Protein AF-A0A1X2GR86-F1 (afdb_monomer)

Radius of gyration: 18.44 Å; Cα contacts (8 Å, |Δi|>4): 494; chains: 1; bounding box: 47×44×54 Å

Sequence (234 aa):
MIQIFDYVAASWIAPPANSNGLNGYSRYSHTSTLTQDGSAVYLLGGWLLNLYNASDAHWLMNANEIWAYDMKSYQWKNITATSTSNVEARWHHTAIAVPNTTWIILYGGYSMVGWSVIPLQSKNQTQTLMIYDWSDNSYKFPNLTNLYYGPPDSQENSGFLYTDPSTKKNYAVYFLGSRNPAVGNPLTSILDISIPTQMTWILNGTSSSSSSSLSGGAIAGIAVGSIAGGVSDS

Organism: NCBI:txid101127

Solvent-accessible surface area (backbone atoms only — not comparable to full-atom values): 13854 Å² total; per-residue (Å²): 130,78,81,47,71,41,78,88,77,70,41,77,49,81,65,61,98,78,46,77,40,72,90,73,42,47,74,48,51,44,32,65,38,58,40,83,86,62,54,29,39,38,40,42,45,7,34,35,40,52,79,89,52,90,79,81,63,72,41,73,31,54,46,41,50,34,37,36,35,33,67,83,80,59,41,70,42,84,42,77,42,45,59,95,58,95,68,76,33,32,27,36,29,30,48,41,56,40,87,97,54,57,35,30,39,38,40,39,9,37,27,70,58,90,92,43,82,36,54,29,63,81,76,37,62,69,64,20,44,33,29,41,31,69,83,79,36,29,50,47,69,70,46,56,78,47,98,60,82,64,69,84,56,41,22,60,30,44,58,47,78,45,67,42,87,87,80,67,40,32,30,46,38,36,36,51,43,59,49,70,85,90,72,67,69,55,56,42,36,34,33,38,44,64,46,69,78,56,23,34,67,76,46,72,43,70,91,69,98,67,94,73,84,83,72,96,67,89,78,86,73,86,78,86,79,82,79,89,74,84,81,79,88,130

Nearest PDB structures (foldseek):
  7kek-assembly1_C  TM=6.871E-01  e=3.341E-07  Tetrahymena thermophila
  7moq-assembly1_A  TM=6.351E-01  e=4.856E-07  Tetrahymena thermophila CU428
  6zyw-assembly1_A  TM=6.398E-01  e=5.700E-07  Tetrahymena thermophila SB210
  1s1d-assembly2_B  TM=4.409E-01  e=3.437E-02  Homo sapiens
  8cdd-assembly1_B  TM=2.714E-01  e=1.251E-03  Plasmodium falciparum 3D7

Mean predicted aligned error: 9.8 Å

Foldseek 3Di:
DDWDADPVVRDIDDQPPPQCPDVVWDFAQWDWDAAPVNQKIKIAWTWTDRPPDPPDDIDTDQRQWIWIQGPPVRYIDTGGAAEPDHAFGFGQWEWEHAPPFQKIKTAWGWGDDPHDIDTLVVPDLQNGIWIQRPVRRYIDGADEPDPDSKDPALGNWYWYWDQDPPPRWIKIKIADGDDPPVPDDQGIWIWGCSPVNYIYTDDRDDDDDDDDDDDDDDDPPPDDHDDPDDDDDD

Secondary structure (DSSP, 8-state):
---EEETTTTEEEPPPTT---GGG-EEES-EEEE-TTSSEEEEE--EEE-SS--SS-EEEPPTTEEEEEETTT--EEEEE-EESS-----BS-EEEEPTTSSEEEEE--EEEETTEEEEGGGT-HHHHEEEEETTTTEEE---BSSS--S-S--BS-EEEEEE-TTT--EEEEEE--B--TTS----EEEEE-SSGGGBEEEEE-----------S------------------

InterPro domains:
  IPR011043 Galactose oxidase/kelch, beta-propeller [SSF50965] (2-140)
  IPR015915 Kelch-type beta-propeller [G3DSA:2.120.10.80] (4-234)

pLDDT: mean 78.27, std 19.36, range [29.34, 96.94]

Structure (mmCIF, N/CA/C/O backbone):
data_AF-A0A1X2GR86-F1
#
_entry.id   AF-A0A1X2GR86-F1
#
loop_
_atom_site.group_PDB
_atom_site.id
_atom_site.type_symbol
_atom_site.label_atom_id
_atom_site.label_alt_id
_atom_site.label_comp_id
_atom_site.label_asym_id
_atom_site.label_entity_id
_atom_site.label_seq_id
_atom_site.pdbx_PDB_ins_code
_atom_site.Cartn_x
_atom_site.Cartn_y
_atom_site.Cartn_z
_atom_site.occupancy
_atom_site.B_iso_or_equiv
_atom_site.auth_seq_id
_atom_site.auth_comp_id
_atom_site.auth_asym_id
_atom_site.auth_atom_id
_atom_site.pdbx_PDB_model_num
ATOM 1 N N . MET A 1 1 ? 9.251 -5.804 -13.723 1.00 71.25 1 MET A N 1
ATOM 2 C CA . MET A 1 1 ? 8.389 -6.845 -14.329 1.00 71.25 1 MET A CA 1
ATOM 3 C C . MET A 1 1 ? 7.420 -7.332 -13.263 1.00 71.25 1 MET A C 1
ATOM 5 O O . MET A 1 1 ? 7.857 -7.474 -12.129 1.00 71.25 1 MET A O 1
ATOM 9 N N . ILE A 1 2 ? 6.143 -7.543 -13.596 1.00 80.81 2 ILE A N 1
ATOM 10 C CA . ILE A 1 2 ? 5.206 -8.268 -12.723 1.00 80.81 2 ILE A CA 1
ATOM 11 C C . ILE A 1 2 ? 5.173 -9.729 -13.168 1.00 80.81 2 ILE A C 1
ATOM 13 O O . ILE A 1 2 ? 5.198 -10.003 -14.367 1.00 80.81 2 ILE A O 1
ATOM 17 N N . GLN A 1 3 ? 5.156 -10.647 -12.210 1.00 84.25 3 GLN A N 1
ATOM 18 C CA . GLN A 1 3 ? 4.971 -12.071 -12.459 1.00 84.25 3 GLN A CA 1
ATOM 19 C C . GLN A 1 3 ? 3.637 -12.485 -11.848 1.00 84.25 3 GLN A C 1
ATOM 21 O O . GLN A 1 3 ? 3.316 -12.075 -10.733 1.00 84.25 3 GLN A O 1
ATOM 26 N N . ILE A 1 4 ? 2.857 -13.270 -12.586 1.00 85.62 4 ILE A N 1
ATOM 27 C CA . ILE A 1 4 ? 1.542 -13.738 -12.150 1.00 85.62 4 ILE A CA 1
ATOM 28 C C . ILE A 1 4 ? 1.617 -15.255 -12.034 1.00 85.62 4 ILE A C 1
ATOM 30 O O . ILE A 1 4 ? 1.959 -15.935 -13.000 1.00 85.62 4 ILE A O 1
ATOM 34 N N . PHE A 1 5 ? 1.308 -15.774 -10.851 1.00 89.56 5 PHE A N 1
ATOM 35 C CA . PHE A 1 5 ? 1.204 -17.206 -10.608 1.00 89.56 5 PHE A CA 1
ATOM 36 C C . PHE A 1 5 ? -0.271 -17.600 -10.540 1.00 89.56 5 PHE A C 1
ATOM 38 O O . PHE A 1 5 ? -1.010 -17.103 -9.689 1.00 89.56 5 PHE A O 1
ATOM 45 N N . ASP A 1 6 ? -0.696 -18.488 -11.431 1.00 89.50 6 ASP A N 1
ATOM 46 C CA . ASP A 1 6 ? -1.994 -19.143 -11.341 1.00 89.50 6 ASP A CA 1
ATOM 47 C C . ASP A 1 6 ? -1.889 -20.292 -10.338 1.00 89.50 6 ASP A C 1
ATOM 49 O O . ASP A 1 6 ? -1.246 -21.311 -10.599 1.00 89.50 6 ASP A O 1
ATOM 53 N N . TYR A 1 7 ? -2.521 -20.121 -9.178 1.00 91.62 7 TYR A N 1
ATOM 54 C CA . TYR A 1 7 ? -2.489 -21.117 -8.112 1.00 91.62 7 TYR A CA 1
ATOM 55 C C . TYR A 1 7 ? -3.355 -22.349 -8.404 1.00 91.62 7 TYR A C 1
ATOM 57 O O . TYR A 1 7 ? -3.093 -23.406 -7.836 1.00 91.62 7 TYR A O 1
ATOM 65 N N . VAL A 1 8 ? -4.370 -22.235 -9.270 1.00 93.56 8 VAL A N 1
ATOM 66 C CA . VAL A 1 8 ? -5.232 -23.361 -9.662 1.00 93.56 8 VAL A CA 1
ATOM 67 C C . VAL A 1 8 ? -4.495 -24.233 -10.670 1.00 93.56 8 VAL A C 1
ATOM 69 O O . VAL A 1 8 ? -4.472 -25.453 -10.534 1.00 93.56 8 VAL A O 1
ATOM 72 N N . ALA A 1 9 ? -3.850 -23.604 -11.654 1.00 95.69 9 ALA A N 1
ATOM 73 C CA . ALA A 1 9 ? -3.032 -24.297 -12.645 1.00 95.69 9 ALA A CA 1
ATOM 74 C C . ALA A 1 9 ? -1.620 -24.649 -12.140 1.00 95.69 9 ALA A C 1
ATOM 76 O O . ALA A 1 9 ? -0.890 -25.362 -12.826 1.00 95.69 9 ALA A O 1
ATOM 77 N N . ALA A 1 10 ? -1.223 -24.133 -10.971 1.00 95.75 10 ALA A N 1
ATOM 78 C CA . ALA A 1 10 ? 0.124 -24.231 -10.410 1.00 95.75 10 ALA A CA 1
ATOM 79 C C . ALA A 1 10 ? 1.224 -23.820 -11.411 1.00 95.75 10 ALA A C 1
ATOM 81 O O . ALA A 1 10 ? 2.249 -24.492 -11.548 1.00 95.75 10 ALA A O 1
ATOM 82 N N . SER A 1 11 ? 1.004 -22.721 -12.139 1.00 95.69 11 SER A N 1
ATOM 83 C CA . SER A 1 11 ? 1.877 -22.303 -13.240 1.00 95.69 11 SER A CA 1
ATOM 84 C C . SER A 1 11 ? 2.068 -20.788 -13.304 1.00 95.69 11 SER A C 1
ATOM 86 O O . SER A 1 11 ? 1.215 -20.012 -12.874 1.00 95.69 11 SER A O 1
ATOM 88 N N . TRP A 1 12 ? 3.209 -20.358 -13.844 1.00 90.12 12 TRP A N 1
ATOM 89 C CA . TRP A 1 12 ? 3.477 -18.946 -14.106 1.00 90.12 12 TRP A CA 1
ATOM 90 C C . TRP A 1 12 ? 2.853 -18.524 -15.433 1.00 90.12 12 TRP A C 1
ATOM 92 O O . TRP A 1 12 ? 3.089 -19.149 -16.467 1.00 90.12 12 TRP A O 1
ATOM 102 N N . ILE A 1 13 ? 2.102 -17.427 -15.410 1.00 86.69 13 ILE A N 1
ATOM 103 C CA . ILE A 1 13 ? 1.550 -16.799 -16.605 1.00 86.69 13 ILE A CA 1
ATOM 104 C C . ILE A 1 13 ? 2.590 -15.818 -17.149 1.00 86.69 13 ILE A C 1
ATOM 106 O O . ILE A 1 13 ? 3.060 -14.928 -16.433 1.00 86.69 13 ILE A O 1
ATOM 110 N N . ALA A 1 14 ? 2.940 -15.968 -18.428 1.00 78.81 14 ALA A N 1
ATOM 111 C CA . ALA A 1 14 ? 3.796 -15.007 -19.111 1.00 78.81 14 ALA A CA 1
ATOM 112 C C . ALA A 1 14 ? 3.094 -13.635 -19.161 1.00 78.81 14 ALA A C 1
ATOM 114 O O . ALA A 1 14 ? 1.945 -13.561 -19.610 1.00 78.81 14 ALA A O 1
ATOM 115 N N . PRO A 1 15 ? 3.745 -12.544 -18.717 1.00 70.25 15 PRO A N 1
ATOM 116 C CA . PRO A 1 15 ? 3.154 -11.220 -18.833 1.00 70.25 15 PRO A CA 1
ATOM 117 C C . PRO A 1 15 ? 2.971 -10.857 -20.321 1.00 70.25 15 PRO A C 1
ATOM 119 O O . PRO A 1 15 ? 3.743 -11.323 -21.165 1.00 70.25 15 PRO A O 1
ATOM 122 N N . PRO A 1 16 ? 1.975 -10.025 -20.680 1.00 71.50 16 PRO A N 1
ATOM 123 C CA . PRO A 1 16 ? 1.792 -9.606 -22.066 1.00 71.50 16 PRO A CA 1
ATOM 124 C C . PRO A 1 16 ? 3.053 -8.928 -22.618 1.00 71.50 16 PRO A C 1
ATOM 126 O O . PRO A 1 16 ? 3.709 -8.169 -21.906 1.00 71.50 16 PRO A O 1
ATOM 129 N N . ALA A 1 17 ? 3.335 -9.119 -23.912 1.00 60.66 17 ALA A N 1
ATOM 130 C CA . ALA A 1 17 ? 4.552 -8.650 -24.596 1.00 60.66 17 ALA A CA 1
ATOM 131 C C . ALA A 1 17 ? 4.823 -7.129 -24.514 1.00 60.66 17 ALA A C 1
ATOM 133 O O . ALA A 1 17 ? 5.926 -6.683 -24.814 1.00 60.66 17 ALA A O 1
ATOM 134 N N . ASN A 1 18 ? 3.844 -6.338 -24.063 1.00 61.22 18 ASN A N 1
ATOM 135 C CA . ASN A 1 18 ? 3.927 -4.881 -23.949 1.00 61.22 18 ASN A CA 1
ATOM 136 C C . ASN A 1 18 ? 3.932 -4.394 -22.494 1.00 61.22 18 ASN A C 1
ATOM 138 O O . ASN A 1 18 ? 3.734 -3.209 -22.241 1.00 61.22 18 ASN A O 1
ATOM 142 N N . SER A 1 19 ? 4.188 -5.269 -21.519 1.00 59.50 19 SER A N 1
ATOM 143 C CA . SER A 1 19 ? 4.298 -4.888 -20.108 1.00 59.50 19 SER A CA 1
ATOM 144 C C . SER A 1 19 ? 5.605 -4.145 -19.784 1.00 59.50 19 SER A C 1
ATOM 146 O O . SER A 1 19 ? 6.132 -4.330 -18.684 1.00 59.50 19 SER A O 1
ATOM 148 N N . ASN A 1 20 ? 6.159 -3.363 -20.724 1.00 56.94 20 ASN A N 1
ATOM 149 C CA . ASN A 1 20 ? 7.354 -2.531 -20.551 1.00 56.94 20 ASN A CA 1
ATOM 150 C C . ASN A 1 20 ? 7.066 -1.481 -19.470 1.00 56.94 20 ASN A C 1
ATOM 152 O O . ASN A 1 20 ? 6.657 -0.354 -19.733 1.00 56.94 20 ASN A O 1
ATOM 156 N N . GLY A 1 21 ? 7.170 -1.931 -18.224 1.00 65.62 21 GLY A N 1
ATOM 157 C CA . GLY A 1 21 ? 6.758 -1.209 -17.039 1.00 65.62 21 GLY A CA 1
ATOM 158 C C . GLY A 1 21 ? 7.760 -0.134 -16.656 1.00 65.62 21 GLY A C 1
ATOM 159 O O . GLY A 1 21 ? 8.920 -0.153 -17.070 1.00 65.62 21 GLY A O 1
ATOM 160 N N . LEU A 1 22 ? 7.282 0.785 -15.819 1.00 70.19 22 LEU A N 1
ATOM 161 C CA . LEU A 1 22 ? 8.094 1.750 -15.080 1.00 70.19 22 LEU A CA 1
ATOM 162 C C . LEU A 1 22 ? 9.061 2.582 -15.937 1.00 70.19 22 LEU A C 1
ATOM 164 O O . LEU A 1 22 ? 10.139 2.918 -15.464 1.00 70.19 22 LEU A O 1
ATOM 168 N N . ASN A 1 23 ? 8.721 2.890 -17.194 1.00 74.38 23 ASN A N 1
ATOM 169 C CA . ASN A 1 23 ? 9.592 3.638 -18.114 1.00 74.38 23 ASN A CA 1
ATOM 170 C C . ASN A 1 23 ? 10.995 3.017 -18.300 1.00 74.38 23 ASN A C 1
ATOM 172 O O . ASN A 1 23 ? 11.971 3.735 -18.494 1.00 74.38 23 ASN A O 1
ATOM 176 N N . GLY A 1 24 ? 11.110 1.685 -18.234 1.00 73.88 24 GLY A N 1
ATOM 177 C CA . GLY A 1 24 ? 12.385 0.984 -18.428 1.00 73.88 24 GLY A CA 1
ATOM 178 C C . GLY A 1 24 ? 13.280 0.913 -17.186 1.00 73.88 24 GLY A C 1
ATOM 179 O O . GLY A 1 24 ? 14.417 0.456 -17.292 1.00 73.88 24 GLY A O 1
ATOM 180 N N . TYR A 1 25 ? 12.781 1.318 -16.014 1.00 78.50 25 TYR A N 1
ATOM 181 C CA . TYR A 1 25 ? 13.498 1.199 -14.745 1.00 78.50 25 TYR A CA 1
ATOM 182 C C . TYR A 1 25 ? 13.095 -0.055 -13.965 1.00 78.50 25 TYR A C 1
ATOM 184 O O . TYR A 1 25 ? 11.930 -0.460 -13.934 1.00 78.50 25 TYR A O 1
ATOM 192 N N . SER A 1 26 ? 14.066 -0.636 -13.260 1.00 82.06 26 SER A N 1
ATOM 193 C CA . SER A 1 26 ? 13.793 -1.596 -12.189 1.00 82.06 26 SER A CA 1
ATOM 194 C C . SER A 1 26 ? 13.548 -0.864 -10.880 1.00 82.06 26 SER A C 1
ATOM 196 O O . SER A 1 26 ? 14.030 0.249 -10.681 1.00 82.06 26 SER A O 1
ATOM 198 N N . ARG A 1 27 ? 12.806 -1.491 -9.966 1.00 86.00 27 ARG A N 1
ATOM 199 C CA . ARG A 1 27 ? 12.494 -0.910 -8.660 1.00 86.00 27 ARG A CA 1
ATOM 200 C C . ARG A 1 27 ? 12.659 -1.931 -7.548 1.00 86.00 27 ARG A C 1
ATOM 202 O O . ARG A 1 27 ? 12.232 -3.070 -7.708 1.00 86.00 27 ARG A O 1
ATOM 209 N N . TYR A 1 28 ? 13.181 -1.505 -6.403 1.00 87.88 28 TYR A N 1
ATOM 210 C CA . TYR A 1 28 ? 13.311 -2.335 -5.200 1.00 87.88 28 TYR A CA 1
ATOM 211 C C . TYR A 1 28 ? 12.972 -1.541 -3.925 1.00 87.88 28 TYR A C 1
ATOM 213 O O . TYR A 1 28 ? 12.808 -0.319 -3.973 1.00 87.88 28 TYR A O 1
ATOM 221 N N . SER A 1 29 ? 12.796 -2.239 -2.797 1.00 90.62 29 SER A N 1
ATOM 222 C CA . SER A 1 29 ? 12.398 -1.666 -1.491 1.00 90.62 29 SER A CA 1
ATOM 223 C C . SER A 1 29 ? 11.124 -0.803 -1.523 1.00 90.62 29 SER A C 1
ATOM 225 O O . SER A 1 29 ? 10.934 0.087 -0.689 1.00 90.62 29 SER A O 1
ATOM 227 N N . HIS A 1 30 ? 10.265 -1.049 -2.508 1.00 92.50 30 HIS A N 1
ATOM 228 C CA . HIS A 1 30 ? 8.923 -0.493 -2.625 1.00 92.50 30 HIS A CA 1
ATOM 229 C C . HIS A 1 30 ? 7.919 -1.388 -1.899 1.00 92.50 30 HIS A C 1
ATOM 231 O O . HIS A 1 30 ? 8.264 -2.503 -1.512 1.00 92.50 30 HIS A O 1
ATOM 237 N N . THR A 1 31 ? 6.667 -0.944 -1.821 1.00 94.00 31 THR A N 1
ATOM 238 C CA . THR A 1 31 ? 5.551 -1.853 -1.546 1.00 94.00 31 THR A CA 1
ATOM 239 C C . THR A 1 31 ? 4.585 -1.888 -2.718 1.00 94.00 31 THR A C 1
ATOM 241 O O . THR A 1 31 ? 4.444 -0.913 -3.460 1.00 94.00 31 THR A O 1
ATOM 244 N N . SER A 1 32 ? 3.935 -3.037 -2.892 1.00 93.75 32 SER A N 1
ATOM 245 C CA . SER A 1 32 ? 2.772 -3.175 -3.752 1.00 93.75 32 SER A CA 1
ATOM 246 C C . SER A 1 32 ? 1.554 -3.658 -2.966 1.00 93.75 32 SER A C 1
ATOM 248 O O . SER A 1 32 ? 1.692 -4.375 -1.976 1.00 93.75 32 SER A O 1
ATOM 250 N N . THR A 1 33 ? 0.360 -3.246 -3.382 1.00 95.06 33 THR A N 1
ATOM 251 C CA . THR A 1 33 ? -0.897 -3.704 -2.783 1.00 95.06 33 THR A CA 1
ATOM 252 C C . THR A 1 33 ? -1.991 -3.789 -3.843 1.00 95.06 33 THR A C 1
ATOM 254 O O . THR A 1 33 ? -2.033 -2.972 -4.763 1.00 95.06 33 THR A O 1
ATOM 257 N N . LEU A 1 34 ? -2.853 -4.798 -3.739 1.00 94.38 34 LEU A N 1
ATOM 258 C CA . LEU A 1 34 ? -4.020 -4.957 -4.604 1.00 94.38 34 LEU A CA 1
ATOM 259 C C . LEU A 1 34 ? -5.153 -4.075 -4.067 1.00 94.38 34 LEU A C 1
ATOM 261 O O . LEU A 1 34 ? -5.417 -4.080 -2.862 1.00 94.38 34 LEU A O 1
ATOM 265 N N . THR A 1 35 ? -5.830 -3.333 -4.941 1.00 92.94 35 THR A N 1
ATOM 266 C CA . THR A 1 35 ? -7.053 -2.621 -4.560 1.00 92.94 35 THR A CA 1
ATOM 267 C C . THR A 1 35 ? -8.101 -3.608 -4.070 1.00 92.94 35 THR A C 1
ATOM 269 O O . THR A 1 35 ? -8.164 -4.759 -4.499 1.00 92.94 35 THR A O 1
ATOM 272 N N . GLN A 1 36 ? -8.965 -3.166 -3.164 1.00 88.62 36 GLN A N 1
ATOM 273 C CA . GLN A 1 36 ? -9.948 -4.067 -2.567 1.00 88.62 36 GLN A CA 1
ATOM 274 C C . GLN A 1 36 ? -10.956 -4.625 -3.589 1.00 88.62 36 GLN A C 1
ATOM 276 O O . GLN A 1 36 ? -11.459 -5.732 -3.422 1.00 88.62 36 GLN A O 1
ATOM 281 N N . ASP A 1 37 ? -11.236 -3.876 -4.656 1.00 89.81 37 ASP A N 1
ATOM 282 C CA . ASP A 1 37 ? -12.076 -4.325 -5.770 1.00 89.81 37 ASP A CA 1
ATOM 283 C C . ASP A 1 37 ? -11.345 -5.268 -6.748 1.00 89.81 37 ASP A C 1
ATOM 285 O O . ASP A 1 37 ? -11.942 -5.736 -7.715 1.00 89.81 37 ASP A O 1
ATOM 289 N N . GLY A 1 38 ? -10.058 -5.550 -6.511 1.00 91.38 38 GLY A N 1
ATOM 290 C CA . GLY A 1 38 ? -9.223 -6.414 -7.342 1.00 91.38 38 GLY A CA 1
ATOM 291 C C . GLY A 1 38 ? -8.882 -5.835 -8.716 1.00 91.38 38 GLY A C 1
ATOM 292 O O . GLY A 1 38 ? -8.344 -6.554 -9.556 1.00 91.38 38 GLY A O 1
ATOM 293 N N . SER A 1 39 ? -9.202 -4.564 -8.972 1.00 93.50 39 SER A N 1
ATOM 294 C CA . SER A 1 39 ? -9.055 -3.953 -10.294 1.00 93.50 39 SER A CA 1
ATOM 295 C C . SER A 1 39 ? -7.611 -3.599 -10.650 1.00 93.50 39 SER A C 1
ATOM 297 O O . SER A 1 39 ? -7.253 -3.645 -11.830 1.00 93.50 39 SER A O 1
ATOM 299 N N . ALA A 1 40 ? -6.766 -3.277 -9.666 1.00 94.56 40 ALA A N 1
ATOM 300 C CA . ALA A 1 40 ? -5.395 -2.852 -9.921 1.00 94.56 40 ALA A CA 1
ATOM 301 C C . ALA A 1 40 ? -4.422 -3.185 -8.782 1.00 94.56 40 ALA A C 1
ATOM 303 O O . ALA A 1 40 ? -4.773 -3.164 -7.604 1.00 94.56 40 ALA A O 1
ATOM 304 N N . VAL A 1 41 ? -3.157 -3.425 -9.132 1.00 94.62 41 VAL A N 1
ATOM 305 C CA . VAL A 1 41 ? -2.040 -3.471 -8.176 1.00 94.62 41 VAL A CA 1
ATOM 306 C C . VAL A 1 41 ? -1.335 -2.123 -8.178 1.00 94.62 41 VAL A C 1
ATOM 308 O O . VAL A 1 41 ? -0.791 -1.704 -9.197 1.00 94.62 41 VAL A O 1
ATOM 311 N N . TYR A 1 42 ? -1.312 -1.452 -7.034 1.00 95.19 42 TYR A N 1
ATOM 312 C CA . TYR A 1 42 ? -0.592 -0.198 -6.846 1.00 95.19 42 TYR A CA 1
ATOM 313 C C . TYR A 1 42 ? 0.816 -0.463 -6.343 1.00 95.19 42 TYR A C 1
ATOM 315 O O . TYR A 1 42 ? 1.026 -1.325 -5.496 1.00 95.19 42 TYR A O 1
ATOM 323 N N . LEU A 1 43 ? 1.768 0.308 -6.850 1.00 94.50 43 LEU A N 1
ATOM 324 C CA . LEU A 1 43 ? 3.188 0.230 -6.567 1.00 94.50 43 LEU A CA 1
ATOM 325 C C . LEU A 1 43 ? 3.664 1.598 -6.075 1.00 94.50 43 LEU A C 1
ATOM 327 O O . LEU A 1 43 ? 3.601 2.584 -6.815 1.00 94.50 43 LEU A O 1
ATOM 331 N N . LEU A 1 44 ? 4.126 1.651 -4.825 1.00 94.56 44 LEU A N 1
ATOM 332 C CA . LEU A 1 44 ? 4.388 2.896 -4.106 1.00 94.56 44 LEU A CA 1
ATOM 333 C C . LEU A 1 44 ? 5.824 2.940 -3.571 1.00 94.56 44 LEU A C 1
ATOM 335 O O . LEU A 1 44 ? 6.345 1.956 -3.040 1.00 94.56 44 LEU A O 1
ATOM 339 N N . GLY A 1 45 ? 6.457 4.108 -3.709 1.00 93.62 45 GLY A N 1
ATOM 340 C CA . GLY A 1 45 ? 7.809 4.392 -3.226 1.00 93.62 45 GLY A CA 1
ATOM 341 C C . GLY A 1 45 ? 8.898 3.442 -3.746 1.00 93.62 45 GLY A C 1
ATOM 342 O O . GLY A 1 45 ? 8.820 2.888 -4.844 1.00 93.62 45 GLY A O 1
ATOM 343 N N . GLY A 1 46 ? 9.947 3.273 -2.948 1.00 92.19 46 GLY A N 1
ATOM 344 C CA . GLY A 1 46 ? 11.129 2.488 -3.278 1.00 92.19 46 GLY A CA 1
ATOM 345 C C . GLY A 1 46 ? 12.139 3.231 -4.146 1.00 92.19 46 GLY A C 1
ATOM 346 O O . GLY A 1 46 ? 11.992 4.410 -4.475 1.00 92.19 46 GLY A O 1
ATOM 347 N N . TRP A 1 47 ? 13.183 2.502 -4.508 1.00 88.06 47 TRP A N 1
ATOM 348 C CA . TRP A 1 47 ? 14.313 2.993 -5.281 1.00 88.06 47 TRP A CA 1
ATOM 349 C C . TRP A 1 47 ? 14.207 2.563 -6.730 1.00 88.06 47 TRP A C 1
ATOM 351 O O . TRP A 1 47 ? 13.850 1.418 -7.001 1.00 88.06 47 TRP A O 1
ATOM 361 N N . LEU A 1 48 ? 14.559 3.464 -7.642 1.00 86.31 48 LEU A N 1
ATOM 362 C CA . LEU A 1 48 ? 14.766 3.162 -9.049 1.00 86.31 48 LEU A CA 1
ATOM 363 C C . LEU A 1 48 ? 16.214 2.728 -9.270 1.00 86.31 48 LEU A C 1
ATOM 365 O O . LEU A 1 48 ? 17.147 3.396 -8.824 1.00 86.31 48 LEU A O 1
ATOM 369 N N . LEU A 1 49 ? 16.376 1.624 -9.991 1.00 78.06 49 LEU A N 1
ATOM 370 C CA . LEU A 1 49 ? 17.644 1.106 -10.478 1.00 78.06 49 LEU A CA 1
ATOM 371 C C . LEU A 1 49 ? 17.663 1.240 -12.003 1.00 78.06 49 LEU A C 1
ATOM 373 O O . LEU A 1 49 ? 16.816 0.668 -12.699 1.00 78.06 49 LEU A O 1
ATOM 377 N N . ASN A 1 50 ? 18.631 1.996 -12.520 1.00 69.94 50 ASN A N 1
ATOM 378 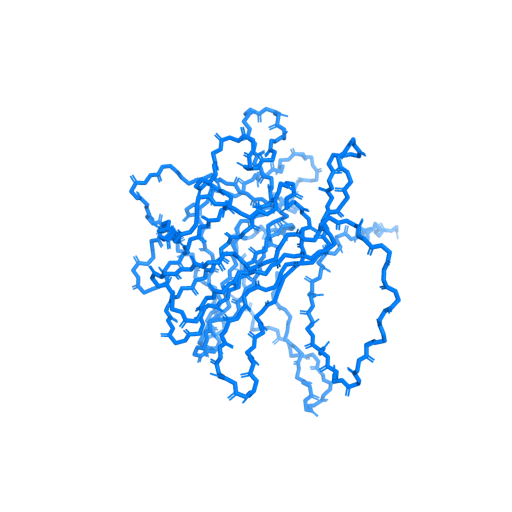C CA . ASN A 1 50 ? 18.896 2.051 -13.952 1.00 69.94 50 ASN A CA 1
ATOM 379 C C . ASN A 1 50 ? 19.688 0.803 -14.365 1.00 69.94 50 ASN A C 1
ATOM 381 O O . ASN A 1 50 ? 20.848 0.655 -13.998 1.00 69.94 50 ASN A O 1
ATOM 385 N N . LEU A 1 51 ? 19.057 -0.095 -15.123 1.00 60.69 51 LEU A N 1
ATOM 386 C CA . LEU A 1 51 ? 19.679 -1.352 -15.551 1.00 60.69 51 LEU A CA 1
ATOM 387 C C . LEU A 1 51 ? 20.712 -1.184 -16.676 1.00 60.69 51 LEU A C 1
ATOM 389 O O . LEU A 1 51 ? 21.472 -2.112 -16.929 1.00 60.69 51 LEU A O 1
ATOM 393 N N . TYR A 1 52 ? 20.741 -0.038 -17.362 1.00 59.97 52 TYR A N 1
ATOM 394 C CA . TYR A 1 52 ? 21.599 0.146 -18.536 1.00 59.97 52 TYR A CA 1
ATOM 395 C C . TYR A 1 52 ? 23.011 0.622 -18.191 1.00 59.97 52 TYR A C 1
ATOM 397 O O . TYR A 1 52 ? 23.930 0.365 -18.959 1.00 59.97 52 TYR A O 1
ATOM 405 N N . ASN A 1 53 ? 23.200 1.262 -17.032 1.00 58.28 53 ASN A N 1
ATOM 406 C CA . ASN A 1 53 ? 24.502 1.724 -16.560 1.00 58.28 53 ASN A CA 1
ATOM 407 C C . ASN A 1 53 ? 24.665 1.336 -15.087 1.00 58.28 53 ASN A C 1
ATOM 409 O O . ASN A 1 53 ? 24.126 2.000 -14.206 1.00 58.28 53 ASN A O 1
ATOM 413 N N . ALA A 1 54 ? 25.428 0.270 -14.834 1.00 52.19 54 ALA A N 1
ATOM 414 C CA . ALA A 1 54 ? 25.700 -0.271 -13.499 1.00 52.19 54 ALA A CA 1
ATOM 415 C C . ALA A 1 54 ? 26.485 0.684 -12.570 1.00 52.19 54 ALA A C 1
ATOM 417 O O . ALA A 1 54 ? 26.681 0.370 -11.402 1.00 52.19 54 ALA A O 1
ATOM 418 N N . SER A 1 55 ? 26.909 1.852 -13.065 1.00 56.78 55 SER A N 1
ATOM 419 C CA . SER A 1 55 ? 27.478 2.943 -12.271 1.00 56.78 55 SER A CA 1
ATOM 420 C C . SER A 1 55 ? 26.379 3.898 -11.756 1.00 56.78 55 SER A C 1
ATOM 422 O O . SER A 1 55 ? 26.071 4.921 -12.370 1.00 56.78 55 SER A O 1
ATOM 424 N N . ASP A 1 56 ? 25.808 3.528 -10.607 1.00 55.03 56 ASP A N 1
ATOM 425 C CA . ASP A 1 56 ? 25.631 4.391 -9.420 1.00 55.03 56 ASP A CA 1
ATOM 426 C C . ASP A 1 56 ? 24.518 5.443 -9.327 1.00 55.03 56 ASP A C 1
ATOM 428 O O . ASP A 1 56 ? 24.500 6.237 -8.385 1.00 55.03 56 ASP A O 1
ATOM 432 N N . ALA A 1 57 ? 23.515 5.430 -10.196 1.00 61.66 57 ALA A N 1
ATOM 433 C CA . ALA A 1 57 ? 22.391 6.354 -10.055 1.00 61.66 57 ALA A CA 1
ATOM 434 C C . ALA A 1 57 ? 21.144 5.652 -9.493 1.00 61.66 57 ALA A C 1
ATOM 436 O O . ALA A 1 57 ? 20.213 5.314 -10.227 1.00 61.66 57 ALA A O 1
ATOM 437 N N . HIS A 1 58 ? 21.145 5.418 -8.179 1.00 73.94 58 HIS A N 1
ATOM 438 C CA . HIS A 1 58 ? 19.951 5.012 -7.442 1.00 73.94 58 HIS A CA 1
ATOM 439 C C . HIS A 1 58 ? 19.154 6.266 -7.098 1.00 73.94 58 HIS A C 1
ATOM 441 O O . HIS A 1 58 ? 19.653 7.157 -6.411 1.00 73.94 58 HIS A O 1
ATOM 447 N N . TRP A 1 59 ? 17.909 6.336 -7.559 1.00 83.19 59 TRP A N 1
ATOM 448 C CA . TRP A 1 59 ? 17.040 7.472 -7.264 1.00 83.19 59 TRP A CA 1
ATOM 449 C C . TRP A 1 59 ? 15.897 7.006 -6.399 1.00 83.19 59 TRP A C 1
ATOM 451 O O . TRP A 1 59 ? 15.163 6.082 -6.761 1.00 83.19 59 TRP A O 1
ATOM 461 N N . LEU A 1 60 ? 15.728 7.655 -5.256 1.00 86.62 60 LEU A N 1
ATOM 462 C CA . LEU A 1 60 ? 14.522 7.455 -4.488 1.00 86.62 60 LEU A CA 1
ATOM 463 C C . LEU A 1 60 ? 13.350 8.012 -5.295 1.00 86.62 60 LEU A C 1
ATOM 465 O O . LEU A 1 60 ? 13.382 9.171 -5.717 1.00 86.62 60 LEU A O 1
ATOM 469 N N . MET A 1 61 ? 12.333 7.186 -5.543 1.00 88.44 61 MET A N 1
ATOM 470 C CA . MET A 1 61 ? 11.205 7.634 -6.349 1.00 88.44 61 MET A CA 1
ATOM 471 C C . MET A 1 61 ? 10.472 8.771 -5.637 1.00 88.44 61 MET A C 1
ATOM 473 O O . MET A 1 61 ? 10.181 8.678 -4.443 1.00 88.44 61 MET A O 1
ATOM 477 N N . ASN A 1 62 ? 10.123 9.812 -6.395 1.00 90.12 62 ASN A N 1
ATOM 478 C CA . ASN A 1 62 ? 9.252 10.879 -5.925 1.00 90.12 62 ASN A CA 1
ATOM 479 C C . ASN A 1 62 ? 7.971 10.284 -5.312 1.00 90.12 62 ASN A C 1
ATOM 481 O O . ASN A 1 62 ? 7.326 9.447 -5.936 1.00 90.12 62 ASN A O 1
ATOM 485 N N . ALA A 1 63 ? 7.582 10.712 -4.108 1.00 91.06 63 ALA A N 1
ATOM 486 C CA . ALA A 1 63 ? 6.377 10.189 -3.461 1.00 91.06 63 ALA A CA 1
ATOM 487 C C . ALA A 1 63 ? 5.108 10.398 -4.289 1.00 91.06 63 ALA A C 1
ATOM 489 O O . ALA A 1 63 ? 4.184 9.594 -4.209 1.00 91.06 63 ALA A O 1
ATOM 490 N N . ASN A 1 64 ? 5.064 11.460 -5.090 1.00 93.56 64 ASN A N 1
ATOM 491 C CA . ASN A 1 64 ? 3.930 11.755 -5.950 1.00 93.56 64 ASN A CA 1
ATOM 492 C C . ASN A 1 64 ? 3.893 10.868 -7.195 1.00 93.56 64 ASN A C 1
ATOM 494 O O . ASN A 1 64 ? 2.886 10.860 -7.887 1.00 93.56 64 ASN A O 1
ATOM 498 N N . GLU A 1 65 ? 4.953 10.131 -7.512 1.00 93.19 65 GLU A N 1
ATOM 499 C CA . GLU A 1 65 ? 4.925 9.172 -8.607 1.00 93.19 65 GLU A CA 1
ATOM 500 C C . GLU A 1 65 ? 4.408 7.828 -8.089 1.00 93.19 65 GLU A C 1
ATOM 502 O O . GLU A 1 65 ? 4.981 7.215 -7.194 1.00 93.19 65 GLU A O 1
ATOM 507 N N . ILE A 1 66 ? 3.301 7.364 -8.653 1.00 94.50 66 ILE A N 1
ATOM 508 C CA . ILE A 1 66 ? 2.669 6.093 -8.317 1.00 94.50 66 ILE A CA 1
ATOM 509 C C . ILE A 1 66 ? 2.472 5.318 -9.606 1.00 94.50 66 ILE A C 1
ATOM 511 O O . ILE A 1 66 ? 2.168 5.881 -10.656 1.00 94.50 66 ILE A O 1
ATOM 515 N N . TRP A 1 67 ? 2.631 4.005 -9.535 1.00 93.81 67 TRP A N 1
ATOM 516 C CA . TRP A 1 67 ? 2.361 3.134 -10.666 1.00 93.81 67 TRP A CA 1
ATOM 517 C C . TRP A 1 67 ? 1.232 2.180 -10.323 1.00 93.81 67 TRP A C 1
ATOM 519 O O . TRP A 1 67 ? 1.248 1.555 -9.269 1.00 93.81 67 TRP A O 1
ATOM 529 N N . ALA A 1 68 ? 0.260 2.061 -11.219 1.00 94.12 68 ALA A N 1
ATOM 530 C CA . ALA A 1 68 ? -0.831 1.107 -11.098 1.00 94.12 68 ALA A CA 1
ATOM 531 C C . ALA A 1 68 ? -0.763 0.110 -12.253 1.00 94.12 68 ALA A C 1
ATOM 533 O O . ALA A 1 68 ? -0.612 0.501 -13.411 1.00 94.12 68 ALA A O 1
ATOM 534 N N . TYR A 1 69 ? -0.859 -1.172 -11.936 1.00 91.94 69 TYR A N 1
ATOM 535 C CA . TYR A 1 69 ? -1.011 -2.244 -12.903 1.00 91.94 69 TYR A CA 1
ATOM 536 C C . TYR A 1 69 ? -2.482 -2.634 -12.975 1.00 91.94 69 TYR A C 1
ATOM 538 O O . TYR A 1 69 ? -3.029 -3.148 -12.003 1.00 91.94 69 TYR A O 1
ATOM 546 N N . ASP A 1 70 ? -3.117 -2.368 -14.110 1.00 91.44 70 ASP A N 1
ATOM 547 C CA . ASP A 1 70 ? -4.515 -2.713 -14.354 1.00 91.44 70 ASP A CA 1
ATOM 548 C C . ASP A 1 70 ? -4.649 -4.229 -14.565 1.00 91.44 70 ASP A C 1
ATOM 550 O O . ASP A 1 70 ? -4.024 -4.797 -15.466 1.00 91.44 70 ASP A O 1
ATOM 554 N N . MET A 1 71 ? -5.465 -4.889 -13.741 1.00 89.75 71 MET A N 1
ATOM 555 C CA . MET A 1 71 ? -5.631 -6.347 -13.749 1.00 89.75 71 MET A CA 1
ATOM 556 C C . MET A 1 71 ? -6.500 -6.859 -14.907 1.00 89.75 71 MET A C 1
ATOM 558 O O . MET A 1 71 ? -6.546 -8.064 -15.145 1.00 89.75 71 MET A O 1
ATOM 562 N N . LYS A 1 72 ? -7.186 -5.970 -15.638 1.00 89.62 72 LYS A N 1
ATOM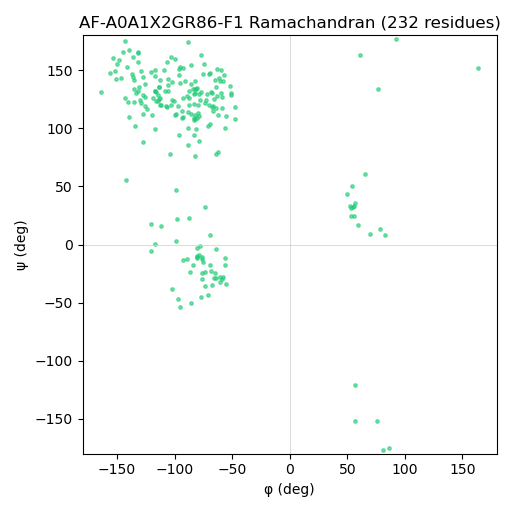 563 C CA . LYS A 1 72 ? -8.033 -6.306 -16.790 1.00 89.62 72 LYS A CA 1
ATOM 564 C C . LYS A 1 72 ? -7.298 -6.115 -18.112 1.00 89.62 72 LYS A C 1
ATOM 566 O O . LYS A 1 72 ? -7.377 -6.974 -18.986 1.00 89.62 72 LYS A O 1
ATOM 571 N N . SER A 1 73 ? -6.619 -4.983 -18.291 1.00 88.81 73 SER A N 1
ATOM 572 C CA . SER A 1 73 ? -5.852 -4.688 -19.505 1.00 88.81 73 SER A CA 1
ATOM 573 C C . SER A 1 73 ? -4.409 -5.182 -19.433 1.00 88.81 73 SER A C 1
ATOM 575 O O . SER A 1 73 ? -3.714 -5.175 -20.452 1.00 88.81 73 SER A O 1
ATOM 577 N N . TYR A 1 74 ? -3.940 -5.578 -18.245 1.00 86.88 74 TYR A N 1
ATOM 578 C CA . TYR A 1 74 ? -2.565 -6.005 -17.986 1.00 86.88 74 TYR A CA 1
ATOM 579 C C . TYR A 1 74 ? -1.529 -4.942 -18.379 1.00 86.88 74 TYR A C 1
ATOM 581 O O . TYR A 1 74 ? -0.450 -5.259 -18.888 1.00 86.88 74 TYR A O 1
ATOM 589 N N . GLN A 1 75 ? -1.875 -3.667 -18.175 1.00 87.31 75 GLN A N 1
ATOM 590 C CA . GLN A 1 75 ? -1.040 -2.519 -18.530 1.00 87.31 75 GLN A CA 1
ATOM 591 C C . GLN A 1 75 ? -0.644 -1.727 -17.290 1.00 87.31 75 GLN A C 1
ATOM 593 O O . GLN A 1 75 ? -1.425 -1.572 -16.353 1.00 87.31 75 GLN A O 1
ATOM 598 N N . TRP A 1 76 ? 0.570 -1.183 -17.322 1.00 89.12 76 TRP A N 1
ATOM 599 C CA . TRP A 1 76 ? 1.025 -0.211 -16.339 1.00 89.12 76 TRP A CA 1
ATOM 600 C C . TRP A 1 76 ? 0.536 1.189 -16.698 1.00 89.12 76 TRP A C 1
ATOM 602 O O . TRP A 1 76 ? 0.580 1.601 -17.856 1.00 89.12 76 TRP A O 1
ATOM 612 N N . LYS A 1 77 ? 0.150 1.949 -15.678 1.00 90.75 77 LYS A N 1
ATOM 613 C CA . LYS A 1 77 ? -0.184 3.365 -15.764 1.00 90.75 77 LYS A CA 1
ATOM 614 C C . LYS A 1 77 ? 0.625 4.135 -14.726 1.00 90.75 77 LYS A C 1
ATOM 616 O O . LYS A 1 77 ? 0.614 3.778 -13.549 1.00 90.75 77 LYS A O 1
ATOM 621 N N . ASN A 1 78 ? 1.297 5.196 -15.163 1.00 92.25 78 ASN A N 1
ATOM 622 C CA . ASN A 1 78 ? 1.889 6.180 -14.261 1.00 92.25 78 ASN A CA 1
ATOM 623 C C . ASN A 1 78 ? 0.794 7.147 -13.786 1.00 92.25 78 ASN A C 1
ATOM 625 O O . ASN A 1 78 ? -0.034 7.607 -14.578 1.00 92.25 78 ASN A O 1
ATOM 629 N N . ILE A 1 79 ? 0.778 7.416 -12.489 1.00 95.19 79 ILE A N 1
ATOM 630 C CA . ILE A 1 79 ? -0.156 8.292 -11.802 1.00 95.19 79 ILE A CA 1
ATOM 631 C C . ILE A 1 79 ? 0.665 9.316 -11.022 1.00 95.19 79 ILE A C 1
ATOM 633 O O . ILE A 1 79 ? 1.513 8.957 -10.209 1.00 95.19 79 ILE A O 1
ATOM 637 N N . THR A 1 80 ? 0.374 10.598 -11.232 1.00 95.62 80 THR A N 1
ATOM 638 C CA . THR A 1 80 ? 0.912 11.672 -10.395 1.00 95.62 80 THR A CA 1
ATOM 639 C C . THR A 1 80 ? -0.084 11.994 -9.290 1.00 95.62 80 THR A C 1
ATOM 641 O O . THR A 1 80 ? -1.153 12.542 -9.555 1.00 95.62 80 THR A O 1
ATOM 644 N N . ALA A 1 81 ? 0.257 11.634 -8.058 1.00 96.31 81 ALA A N 1
ATOM 645 C CA . ALA A 1 81 ? -0.533 11.945 -6.885 1.00 96.31 81 ALA A CA 1
ATOM 646 C C . ALA A 1 81 ? -0.384 13.414 -6.475 1.00 96.31 81 ALA A C 1
ATOM 648 O O . ALA A 1 81 ? 0.677 14.027 -6.609 1.00 96.31 81 ALA A O 1
ATOM 649 N N . THR A 1 82 ? -1.464 13.967 -5.940 1.00 96.06 82 THR A N 1
ATOM 650 C CA . THR A 1 82 ? -1.503 15.314 -5.367 1.00 96.06 82 THR A CA 1
ATOM 651 C C . THR A 1 82 ? -1.479 15.253 -3.844 1.00 96.06 82 THR A C 1
ATOM 653 O O . THR A 1 82 ? -1.762 14.219 -3.245 1.00 96.06 82 THR A O 1
ATOM 656 N N . SER A 1 83 ? -1.124 16.355 -3.187 1.00 89.25 83 SER A N 1
ATOM 657 C CA . SER A 1 83 ? -1.179 16.458 -1.729 1.00 89.25 83 SER A CA 1
ATOM 658 C C . SER A 1 83 ? -1.304 17.915 -1.301 1.00 89.25 83 SER A C 1
ATOM 660 O O . SER A 1 83 ? -0.757 18.807 -1.950 1.00 89.25 83 SER A O 1
ATOM 662 N N . THR A 1 84 ? -1.994 18.160 -0.188 1.00 82.94 84 THR A N 1
ATOM 663 C CA . THR A 1 84 ? -2.075 19.485 0.449 1.00 82.94 84 THR A CA 1
ATOM 664 C C . THR A 1 84 ? -0.851 19.809 1.306 1.00 82.94 84 THR A C 1
ATOM 666 O O . THR A 1 84 ? -0.663 20.957 1.705 1.00 82.94 84 THR A O 1
ATOM 669 N N . SER A 1 85 ? 0.007 18.824 1.573 1.00 83.12 85 SER A N 1
ATOM 670 C CA . SER A 1 85 ? 1.290 19.015 2.246 1.00 83.12 85 SER A CA 1
ATOM 671 C C . SER A 1 85 ? 2.417 18.310 1.500 1.00 83.12 85 SER A C 1
ATOM 673 O O . SER A 1 85 ? 2.183 17.422 0.683 1.00 83.12 85 SER A O 1
ATOM 675 N N . ASN A 1 86 ? 3.662 18.644 1.834 1.00 83.75 86 ASN A N 1
ATOM 676 C CA . ASN A 1 86 ? 4.805 17.910 1.305 1.00 83.75 86 ASN A CA 1
ATOM 677 C C . ASN A 1 86 ? 4.717 16.427 1.711 1.00 83.75 86 ASN A C 1
ATOM 679 O O . ASN A 1 86 ? 4.480 16.130 2.884 1.00 83.75 86 ASN A O 1
ATOM 683 N N . VAL A 1 87 ? 4.883 15.518 0.752 1.00 88.94 87 VAL A N 1
ATOM 684 C CA . VAL A 1 87 ? 4.913 14.067 0.975 1.00 88.94 87 VAL A CA 1
ATOM 685 C C . VAL A 1 87 ? 6.306 13.596 0.632 1.00 88.94 87 VAL A C 1
ATOM 687 O O . VAL A 1 87 ? 6.805 13.831 -0.467 1.00 88.94 87 VAL A O 1
ATOM 690 N N . GLU A 1 88 ? 6.956 12.948 1.587 1.00 89.69 88 GLU A N 1
ATOM 691 C CA . GLU A 1 88 ? 8.323 12.512 1.376 1.00 89.69 88 GLU A CA 1
ATOM 692 C C . GLU A 1 88 ? 8.406 11.181 0.639 1.00 89.69 88 GLU A C 1
ATOM 694 O O . GLU A 1 88 ? 7.741 10.197 0.990 1.00 89.69 88 GLU A O 1
ATOM 699 N N . ALA A 1 89 ? 9.293 11.173 -0.356 1.00 91.94 89 ALA A N 1
ATOM 700 C CA . ALA A 1 89 ? 9.783 9.983 -1.026 1.00 91.94 89 ALA A CA 1
ATOM 701 C C . ALA A 1 89 ? 10.291 8.969 0.014 1.00 91.94 89 ALA A C 1
ATOM 703 O O . ALA A 1 89 ? 10.943 9.355 0.988 1.00 91.94 89 ALA A O 1
ATOM 704 N N . ARG A 1 90 ? 9.962 7.681 -0.160 1.00 92.25 90 ARG A N 1
ATOM 705 C CA . ARG A 1 90 ? 10.179 6.670 0.888 1.00 92.25 90 ARG A CA 1
ATOM 706 C C . ARG A 1 90 ? 10.436 5.261 0.387 1.00 92.25 90 ARG A C 1
ATOM 708 O O . ARG A 1 90 ? 9.959 4.888 -0.680 1.00 92.25 90 ARG A O 1
ATOM 715 N N . TRP A 1 91 ? 11.118 4.451 1.192 1.00 92.50 91 TRP A N 1
ATOM 716 C CA . TRP A 1 91 ? 11.395 3.031 0.930 1.00 92.50 91 TRP A CA 1
ATOM 717 C C . TRP A 1 91 ? 11.381 2.209 2.229 1.00 92.50 91 TRP A C 1
ATOM 719 O O . TRP A 1 91 ? 11.380 2.788 3.314 1.00 92.50 91 TRP A O 1
ATOM 729 N N . HIS A 1 92 ? 11.316 0.875 2.126 1.00 90.69 92 HIS A N 1
ATOM 730 C CA . HIS A 1 92 ? 11.134 -0.043 3.273 1.00 90.69 92 HIS A CA 1
ATOM 731 C C . HIS A 1 92 ? 9.927 0.309 4.163 1.00 90.69 92 HIS A C 1
ATOM 733 O O . HIS A 1 92 ? 9.967 0.149 5.383 1.00 90.69 92 HIS A O 1
ATOM 739 N N . HIS A 1 93 ? 8.872 0.833 3.545 1.00 92.19 93 HIS A N 1
ATOM 740 C CA . HIS A 1 93 ? 7.584 1.096 4.179 1.00 92.19 93 HIS A CA 1
ATOM 741 C C . HIS A 1 93 ? 6.619 -0.037 3.841 1.00 92.19 93 HIS A C 1
ATOM 743 O O . HIS A 1 93 ? 6.788 -0.692 2.816 1.00 92.19 93 HIS A O 1
ATOM 749 N N . THR A 1 94 ? 5.570 -0.205 4.637 1.00 93.44 94 THR A N 1
ATOM 750 C CA . THR A 1 94 ? 4.455 -1.115 4.346 1.00 93.44 94 THR A CA 1
ATOM 751 C C . THR A 1 94 ? 3.297 -0.350 3.706 1.00 93.44 94 THR A C 1
ATOM 753 O O . THR A 1 94 ? 3.101 0.828 4.007 1.00 93.44 94 THR A O 1
ATOM 756 N N . ALA A 1 95 ? 2.503 -1.016 2.863 1.00 95.38 95 ALA A N 1
ATOM 757 C CA . ALA A 1 95 ? 1.247 -0.496 2.337 1.00 95.38 95 ALA A CA 1
ATOM 758 C C . ALA A 1 95 ? 0.103 -1.514 2.480 1.00 95.38 95 ALA A C 1
ATOM 760 O O . ALA A 1 95 ? 0.285 -2.697 2.194 1.00 95.38 95 ALA A O 1
ATOM 761 N N . ILE A 1 96 ? -1.070 -1.060 2.927 1.00 95.94 96 ILE A N 1
ATOM 762 C CA . ILE A 1 96 ? -2.247 -1.901 3.199 1.00 95.94 96 ILE A CA 1
ATOM 763 C C . ILE A 1 96 ? -3.493 -1.225 2.618 1.00 95.94 96 ILE A C 1
ATOM 765 O O . ILE A 1 96 ? -3.815 -0.099 2.995 1.00 95.94 96 ILE A O 1
ATOM 769 N N . ALA A 1 97 ? -4.215 -1.915 1.732 1.00 96.31 97 ALA A N 1
ATOM 770 C CA . ALA A 1 97 ? -5.523 -1.469 1.256 1.00 96.31 97 ALA A CA 1
ATOM 771 C C . ALA A 1 97 ? -6.569 -1.530 2.385 1.00 96.31 97 ALA A C 1
ATOM 773 O O . ALA A 1 97 ? -6.696 -2.538 3.085 1.00 96.31 97 ALA A O 1
ATOM 774 N N . VAL A 1 98 ? -7.322 -0.446 2.564 1.00 95.44 98 VAL A N 1
ATOM 775 C CA . VAL A 1 98 ? -8.328 -0.305 3.622 1.00 95.44 98 VAL A CA 1
ATOM 776 C C . VAL A 1 98 ? -9.683 -0.829 3.137 1.00 95.44 98 VAL A C 1
ATOM 778 O O . VAL A 1 98 ? -10.180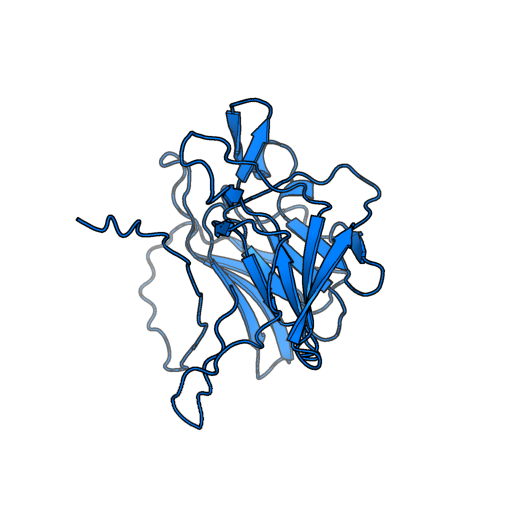 -0.376 2.101 1.00 95.44 98 VAL A O 1
ATOM 781 N N . PRO A 1 99 ? -10.337 -1.734 3.887 1.00 93.75 99 PRO A N 1
ATOM 782 C CA . PRO A 1 99 ? -11.626 -2.284 3.493 1.00 93.75 99 PRO A CA 1
ATOM 783 C C . PRO A 1 99 ? -12.741 -1.249 3.345 1.00 93.75 99 PRO A C 1
ATOM 785 O O . PRO A 1 99 ? -12.918 -0.355 4.164 1.00 93.75 99 PRO A O 1
ATOM 788 N N . ASN A 1 100 ? -13.550 -1.476 2.324 1.00 92.12 100 ASN A N 1
ATOM 789 C CA . ASN A 1 100 ? -14.695 -0.728 1.823 1.00 92.12 100 ASN A CA 1
ATOM 790 C C . ASN A 1 100 ? -14.382 0.732 1.494 1.00 92.12 100 ASN A C 1
ATOM 792 O O . ASN A 1 100 ? -15.228 1.608 1.658 1.00 92.12 100 ASN A O 1
ATOM 796 N N . THR A 1 101 ? -13.158 0.990 1.037 1.00 95.25 101 THR A N 1
ATOM 797 C CA . THR A 1 101 ? -12.695 2.329 0.670 1.00 95.25 101 THR A CA 1
ATOM 798 C C . THR A 1 101 ? -11.786 2.288 -0.549 1.00 95.25 101 THR A C 1
ATOM 800 O O . THR A 1 101 ? -11.409 1.226 -1.042 1.00 95.25 101 THR A O 1
ATOM 803 N N . THR A 1 102 ? -11.400 3.475 -0.999 1.00 96.94 102 THR A N 1
ATOM 804 C CA . THR A 1 102 ? -10.404 3.690 -2.045 1.00 96.94 102 THR A CA 1
ATOM 805 C C . THR A 1 102 ? -9.021 4.000 -1.470 1.00 96.94 102 THR A C 1
ATOM 807 O O . THR A 1 102 ? -8.214 4.672 -2.106 1.00 96.94 102 THR A O 1
ATOM 810 N N . TRP A 1 103 ? -8.765 3.605 -0.219 1.00 96.81 103 TRP A N 1
ATOM 811 C CA . TRP A 1 103 ? -7.604 4.056 0.544 1.00 96.81 103 TRP A CA 1
ATOM 812 C C . TRP A 1 103 ? -6.535 2.972 0.653 1.00 96.81 103 TRP A C 1
ATOM 814 O O . TRP A 1 103 ? -6.820 1.815 0.958 1.00 96.81 103 TRP A O 1
ATOM 824 N N . ILE A 1 104 ? -5.279 3.374 0.483 1.00 96.94 104 ILE A N 1
ATOM 825 C CA . ILE A 1 104 ? -4.080 2.604 0.823 1.00 96.94 104 ILE A CA 1
ATOM 826 C C . ILE A 1 104 ? -3.402 3.331 1.968 1.00 96.94 104 ILE A C 1
ATOM 828 O O . ILE A 1 104 ? -2.988 4.477 1.818 1.00 96.94 104 ILE A O 1
ATOM 832 N N . ILE A 1 105 ? -3.252 2.671 3.106 1.00 94.94 105 ILE A N 1
ATOM 833 C CA . ILE A 1 105 ? -2.391 3.164 4.175 1.00 94.94 105 ILE A CA 1
ATOM 834 C C . ILE A 1 105 ? -0.948 2.879 3.781 1.00 94.94 105 ILE A C 1
ATOM 836 O O . ILE A 1 105 ? -0.645 1.740 3.447 1.00 94.94 105 ILE A O 1
ATOM 840 N N . LEU A 1 106 ? -0.061 3.870 3.870 1.00 93.69 106 LEU A N 1
ATOM 841 C CA . LEU A 1 106 ? 1.383 3.662 3.875 1.00 93.69 106 LEU A CA 1
ATOM 842 C C . LEU A 1 106 ? 1.905 3.947 5.281 1.00 93.69 106 LEU A C 1
ATOM 844 O O . LEU A 1 106 ? 1.585 4.982 5.873 1.00 93.69 106 LEU A O 1
ATOM 848 N N . TYR A 1 107 ? 2.733 3.045 5.799 1.00 91.31 107 TYR A N 1
ATOM 849 C CA . TYR A 1 107 ? 3.255 3.139 7.153 1.00 91.31 107 TYR A CA 1
ATOM 850 C C . TYR A 1 107 ? 4.759 2.884 7.219 1.00 91.31 107 TYR A C 1
ATOM 852 O O . TYR A 1 107 ? 5.262 1.875 6.719 1.00 91.31 107 TYR A O 1
ATOM 860 N N . GLY A 1 108 ? 5.461 3.788 7.899 1.00 89.56 108 GLY A N 1
ATOM 861 C CA . GLY A 1 108 ? 6.869 3.648 8.228 1.00 89.56 108 GLY A CA 1
ATOM 862 C C . GLY A 1 108 ? 7.823 3.898 7.065 1.00 89.56 108 GLY A C 1
ATOM 863 O O . GLY A 1 108 ? 7.526 4.659 6.142 1.00 89.56 108 GLY A O 1
ATOM 864 N N . GLY A 1 109 ? 8.980 3.245 7.146 1.00 89.31 109 GLY A N 1
ATOM 865 C CA . GLY A 1 109 ? 10.067 3.349 6.178 1.00 89.31 109 GLY A CA 1
ATOM 866 C C . GLY A 1 109 ? 11.043 4.503 6.410 1.00 89.31 109 GLY A C 1
ATOM 867 O O . GLY A 1 109 ? 10.995 5.236 7.405 1.00 89.31 109 GLY A O 1
ATOM 868 N N . TYR A 1 110 ? 11.954 4.635 5.456 1.00 87.06 110 TYR A N 1
ATOM 869 C CA . TYR A 1 110 ? 13.005 5.644 5.431 1.00 87.06 110 TYR A CA 1
ATOM 870 C C . TYR A 1 110 ? 12.716 6.722 4.397 1.00 87.06 110 TYR A C 1
ATOM 872 O O . TYR A 1 110 ? 12.009 6.488 3.419 1.00 87.06 110 TYR A O 1
ATOM 880 N N . SER A 1 111 ? 13.324 7.882 4.610 1.00 89.75 111 SER A N 1
ATOM 881 C CA . SER A 1 111 ? 13.392 9.003 3.680 1.00 89.75 111 SER A CA 1
ATOM 882 C C . SER A 1 111 ? 14.834 9.508 3.584 1.00 89.75 111 SER A C 1
ATOM 884 O O . SER A 1 111 ? 15.682 9.162 4.410 1.00 89.75 111 SER A O 1
ATOM 886 N N . MET A 1 112 ? 15.127 10.314 2.565 1.00 85.12 112 MET A N 1
ATOM 887 C CA . MET A 1 112 ? 16.418 10.983 2.413 1.00 85.12 112 MET A CA 1
ATOM 888 C C . MET A 1 112 ? 16.274 12.494 2.563 1.00 85.12 112 MET A C 1
ATOM 890 O O . MET A 1 112 ? 15.315 13.094 2.081 1.00 85.12 112 MET A O 1
ATOM 894 N N . VAL A 1 113 ? 17.258 13.122 3.205 1.00 79.00 113 VAL A N 1
ATOM 895 C CA . VAL A 1 113 ? 17.511 14.570 3.093 1.00 79.00 113 VAL A CA 1
ATOM 896 C C . VAL A 1 113 ? 18.967 14.743 2.727 1.00 79.00 113 VAL A C 1
ATOM 898 O O . VAL A 1 113 ? 19.850 14.407 3.515 1.00 79.00 113 VAL A O 1
ATOM 901 N N . GLY A 1 114 ? 19.221 15.230 1.512 1.00 81.62 114 GLY A N 1
ATOM 902 C CA . GLY A 1 114 ? 20.563 15.182 0.940 1.00 81.62 114 GLY A CA 1
ATOM 903 C C . GLY A 1 114 ? 21.072 13.739 0.914 1.00 81.62 114 GLY A C 1
ATOM 904 O O . GLY A 1 114 ? 20.421 12.864 0.350 1.00 81.62 114 GLY A O 1
ATOM 905 N N . TRP A 1 115 ? 22.199 13.492 1.580 1.00 78.81 115 TRP A N 1
ATOM 906 C CA . TRP A 1 115 ? 22.835 12.172 1.675 1.00 78.81 115 TRP A CA 1
ATOM 907 C C . TRP A 1 115 ? 22.520 11.420 2.975 1.00 78.81 115 TRP A C 1
ATOM 909 O O . TRP A 1 115 ? 23.052 10.338 3.210 1.00 78.81 115 TRP A O 1
ATOM 919 N N . SER A 1 116 ? 21.671 11.980 3.840 1.00 83.19 116 SER A N 1
ATOM 920 C CA . SER A 1 116 ? 21.318 11.364 5.117 1.00 83.19 116 SER A CA 1
ATOM 921 C C . SER A 1 116 ? 20.065 10.508 4.986 1.00 83.19 116 SER A C 1
ATOM 923 O O . SER A 1 116 ? 19.015 10.994 4.559 1.00 83.19 116 SER A O 1
ATOM 925 N N . VAL A 1 117 ? 20.169 9.246 5.408 1.00 84.38 117 VAL A N 1
ATOM 926 C CA . VAL A 1 117 ? 19.021 8.357 5.620 1.00 84.38 117 VAL A CA 1
ATOM 927 C C . VAL A 1 117 ? 18.365 8.730 6.940 1.00 84.38 117 VAL A C 1
ATOM 929 O O . VAL A 1 117 ? 19.021 8.770 7.980 1.00 84.38 117 VAL A O 1
ATOM 932 N N . ILE A 1 118 ? 17.071 9.027 6.892 1.00 82.81 118 ILE A N 1
ATOM 933 C CA . ILE A 1 118 ? 16.313 9.503 8.041 1.00 82.81 118 ILE A CA 1
ATOM 934 C C . ILE A 1 118 ? 15.050 8.648 8.177 1.00 82.81 118 ILE A C 1
ATOM 936 O O . ILE A 1 118 ? 14.239 8.608 7.246 1.00 82.81 118 ILE A O 1
ATOM 940 N N . PRO A 1 119 ? 14.844 7.979 9.322 1.00 79.25 119 PRO A N 1
ATOM 941 C CA . PRO A 1 119 ? 13.549 7.421 9.680 1.00 79.25 119 PRO A CA 1
ATOM 942 C C . PRO A 1 119 ? 12.441 8.466 9.556 1.00 79.25 119 PRO A C 1
ATOM 944 O O . PRO A 1 119 ? 12.537 9.548 10.132 1.00 79.25 119 PRO A O 1
ATOM 947 N N . LEU A 1 120 ? 11.348 8.163 8.857 1.00 76.25 120 LEU A N 1
ATOM 948 C CA . LEU A 1 120 ? 10.266 9.144 8.670 1.00 76.25 120 LEU A CA 1
ATOM 949 C C . LEU A 1 120 ? 9.674 9.653 9.997 1.00 76.25 120 LEU A C 1
ATOM 951 O O . LEU A 1 120 ? 9.266 10.810 10.111 1.00 76.25 120 LEU A O 1
ATOM 955 N N . GLN A 1 121 ? 9.736 8.819 11.031 1.00 66.94 121 GLN A N 1
ATOM 956 C CA . GLN A 1 121 ? 9.284 9.133 12.384 1.00 66.94 121 GLN A CA 1
ATOM 957 C C . GLN A 1 121 ? 10.090 10.232 13.072 1.00 66.94 121 GLN A C 1
ATOM 959 O O . GLN A 1 121 ? 9.529 10.944 13.901 1.00 66.94 121 GLN A O 1
ATOM 964 N N . SER A 1 122 ? 11.377 10.399 12.743 1.00 59.53 122 SER A N 1
ATOM 965 C CA . SER A 1 122 ? 12.207 11.443 13.354 1.00 59.53 122 SER A CA 1
ATOM 966 C C . SER A 1 122 ? 11.992 12.821 12.726 1.00 59.53 122 SER A C 1
ATOM 968 O O . SER A 1 122 ? 12.490 13.807 13.260 1.00 59.53 122 SER A O 1
ATOM 970 N N . LYS A 1 123 ? 11.274 12.910 11.597 1.00 64.50 123 LYS A N 1
ATOM 971 C CA . LYS A 1 123 ? 10.966 14.187 10.937 1.00 64.50 123 LYS A CA 1
ATOM 972 C C . LYS A 1 123 ? 9.610 14.741 11.329 1.00 64.50 123 LYS A C 1
ATOM 974 O O . LYS A 1 123 ? 9.508 15.903 11.707 1.00 64.50 123 LYS A O 1
ATOM 979 N N . ASN A 1 124 ? 8.562 13.937 11.175 1.00 68.44 124 ASN A N 1
ATOM 980 C CA . ASN A 1 124 ? 7.200 14.339 11.493 1.00 68.44 124 ASN A CA 1
ATOM 981 C C . ASN A 1 124 ? 6.310 13.098 11.581 1.00 68.44 124 ASN A C 1
ATOM 983 O O . ASN A 1 124 ? 6.285 12.272 10.672 1.00 68.44 124 ASN A O 1
ATOM 987 N N . GLN A 1 125 ? 5.530 12.998 12.651 1.00 67.38 125 GLN A N 1
ATOM 988 C CA . GLN A 1 125 ? 4.608 11.892 12.878 1.00 67.38 125 GLN A CA 1
ATOM 989 C C . GLN A 1 125 ? 3.530 11.768 11.787 1.00 67.38 125 GLN A C 1
ATOM 991 O O . GLN A 1 125 ? 3.109 10.653 11.485 1.00 67.38 125 GLN A O 1
ATOM 996 N N . THR A 1 126 ? 3.153 12.866 11.119 1.00 69.12 126 THR A N 1
ATOM 997 C CA . THR A 1 126 ? 2.243 12.821 9.959 1.00 69.12 126 THR A CA 1
ATOM 998 C C . THR A 1 126 ? 2.876 12.161 8.735 1.00 69.12 126 THR A C 1
ATOM 1000 O O . THR A 1 126 ? 2.172 11.633 7.886 1.00 69.12 126 THR A O 1
ATOM 1003 N N . GLN A 1 127 ? 4.207 12.124 8.638 1.00 77.69 127 GLN A N 1
ATOM 1004 C CA . GLN A 1 127 ? 4.905 11.453 7.541 1.00 77.69 127 GLN A CA 1
ATOM 1005 C C . GLN A 1 127 ? 5.072 9.949 7.786 1.00 77.69 127 GLN A C 1
ATOM 1007 O O . GLN A 1 127 ? 5.320 9.208 6.834 1.00 77.69 127 GLN A O 1
ATOM 1012 N N . THR A 1 128 ? 4.921 9.481 9.028 1.00 85.31 128 THR A N 1
ATOM 1013 C CA . THR A 1 128 ? 5.015 8.055 9.371 1.00 85.31 128 THR A CA 1
ATOM 1014 C C . THR A 1 128 ? 3.823 7.266 8.851 1.00 85.31 128 THR A C 1
ATOM 1016 O O . THR A 1 128 ? 4.008 6.173 8.330 1.00 85.31 128 THR A O 1
ATOM 1019 N N . LEU A 1 129 ? 2.614 7.804 8.998 1.00 89.06 129 LEU A N 1
ATOM 1020 C CA . LEU A 1 129 ? 1.368 7.154 8.608 1.00 89.06 129 LEU A CA 1
ATOM 1021 C C . LEU A 1 129 ? 0.602 8.083 7.671 1.00 89.06 129 LEU A C 1
ATOM 1023 O O . LEU A 1 129 ? 0.211 9.181 8.059 1.00 89.06 129 LEU A O 1
ATOM 1027 N N . MET A 1 130 ? 0.365 7.623 6.451 1.00 91.19 130 MET A N 1
ATOM 1028 C CA . MET A 1 130 ? -0.346 8.380 5.427 1.00 91.19 130 MET A CA 1
ATOM 1029 C C . MET A 1 130 ? -1.351 7.499 4.708 1.00 91.19 130 MET A C 1
ATOM 1031 O O . MET A 1 130 ? -1.256 6.275 4.732 1.00 91.19 130 MET A O 1
ATOM 1035 N N . ILE A 1 131 ? -2.302 8.143 4.053 1.00 94.38 131 ILE A N 1
ATOM 1036 C CA . ILE A 1 131 ? -3.291 7.501 3.206 1.00 94.38 131 ILE A CA 1
ATOM 1037 C C . ILE A 1 131 ? -3.068 8.002 1.788 1.00 94.38 131 ILE A C 1
ATOM 1039 O O . ILE A 1 131 ? -2.984 9.204 1.567 1.00 94.38 131 ILE A O 1
ATOM 1043 N N . TYR A 1 132 ? -3.001 7.094 0.829 1.00 96.25 132 TYR A N 1
ATOM 1044 C CA . TYR A 1 132 ? -3.199 7.405 -0.575 1.00 96.25 132 TYR A CA 1
ATOM 1045 C C . TYR A 1 132 ? -4.620 7.000 -0.973 1.00 96.25 132 TYR A C 1
ATOM 1047 O O . TYR A 1 132 ? -5.009 5.850 -0.782 1.00 96.25 132 TYR A O 1
ATOM 1055 N N . ASP A 1 133 ? -5.397 7.941 -1.498 1.00 96.44 133 ASP A N 1
ATOM 1056 C CA . ASP A 1 133 ? -6.743 7.713 -2.010 1.00 96.44 133 ASP A CA 1
ATOM 1057 C C . ASP A 1 133 ? -6.694 7.599 -3.538 1.00 96.44 133 ASP A C 1
ATOM 1059 O O . ASP A 1 133 ? -6.406 8.563 -4.252 1.00 96.44 133 ASP A O 1
ATOM 1063 N N . TRP A 1 134 ? -6.953 6.400 -4.058 1.00 96.38 134 TRP A N 1
ATOM 1064 C CA . TRP A 1 134 ? -6.860 6.141 -5.493 1.00 96.38 134 TRP A CA 1
ATOM 1065 C C . TRP A 1 134 ? -8.067 6.649 -6.289 1.00 96.38 134 TRP A C 1
ATOM 1067 O O . TRP A 1 134 ? -8.028 6.638 -7.519 1.00 96.38 134 TRP A O 1
ATOM 1077 N N . SER A 1 135 ? -9.136 7.101 -5.624 1.00 96.12 135 SER A N 1
ATOM 1078 C CA . SER A 1 135 ? -10.306 7.666 -6.312 1.00 96.12 135 SER A CA 1
ATOM 1079 C C . SER A 1 135 ? -10.037 9.056 -6.885 1.00 96.12 135 SER A C 1
ATOM 1081 O O . SER A 1 135 ? -10.512 9.382 -7.972 1.00 96.12 135 SER A O 1
ATOM 1083 N N . ASP A 1 136 ? -9.240 9.857 -6.177 1.00 96.62 136 ASP A N 1
ATOM 1084 C CA . ASP A 1 136 ? -8.875 11.226 -6.549 1.00 96.62 136 ASP A CA 1
ATOM 1085 C C . ASP A 1 136 ? -7.364 11.398 -6.790 1.00 96.62 136 ASP A C 1
ATOM 1087 O O . ASP A 1 136 ? -6.915 12.479 -7.169 1.00 96.62 136 ASP A O 1
ATOM 1091 N N . ASN A 1 137 ? -6.586 10.318 -6.652 1.00 96.81 137 ASN A N 1
ATOM 1092 C CA . ASN A 1 137 ? -5.128 10.310 -6.747 1.00 96.81 137 ASN A CA 1
ATOM 1093 C C . ASN A 1 137 ? -4.492 11.335 -5.801 1.00 96.81 137 ASN A C 1
ATOM 1095 O O . ASN A 1 137 ? -3.661 12.146 -6.218 1.00 96.81 137 ASN A O 1
ATOM 1099 N N . SER A 1 138 ? -4.876 11.316 -4.527 1.00 96.81 138 SER A N 1
ATOM 1100 C CA . SER A 1 138 ? -4.349 12.254 -3.536 1.00 96.81 138 SER A CA 1
ATOM 1101 C C . SER A 1 138 ? -3.842 11.574 -2.270 1.00 96.81 138 SER A C 1
ATOM 1103 O O . SER A 1 138 ? -4.342 10.535 -1.842 1.00 96.81 138 SER A O 1
ATOM 1105 N N . TYR A 1 139 ? -2.834 12.181 -1.650 1.00 95.31 139 TYR A N 1
ATOM 1106 C CA . TYR A 1 139 ? -2.413 11.843 -0.300 1.00 95.31 139 TYR A CA 1
ATOM 1107 C C . TYR A 1 139 ? -3.235 12.609 0.737 1.00 95.31 139 TYR A C 1
ATOM 1109 O O . TYR A 1 139 ? -3.494 13.808 0.612 1.00 95.31 139 TYR A O 1
ATOM 1117 N N . LYS A 1 140 ? -3.608 11.895 1.796 1.00 91.62 140 LYS A N 1
ATOM 1118 C CA . LYS A 1 140 ? -4.360 12.368 2.957 1.00 91.62 140 LYS A CA 1
ATOM 1119 C C . LYS A 1 140 ? -3.652 11.897 4.225 1.00 91.62 140 LYS A C 1
ATOM 1121 O O . LYS A 1 140 ? -2.928 10.900 4.222 1.00 91.62 140 LYS A O 1
ATOM 1126 N N . PHE A 1 141 ? -3.891 12.593 5.329 1.00 87.50 141 PHE A N 1
ATOM 1127 C CA . PHE A 1 141 ? -3.393 12.182 6.640 1.00 87.50 141 PHE A CA 1
ATOM 1128 C C . PHE A 1 141 ? -4.551 11.628 7.463 1.00 87.50 141 PHE A C 1
ATOM 1130 O O . PHE A 1 141 ? -5.617 12.250 7.491 1.00 87.50 141 PHE A O 1
ATOM 1137 N N . PRO A 1 142 ? -4.380 10.461 8.103 1.00 85.06 142 PRO A N 1
ATOM 1138 C CA . PRO A 1 142 ? -5.434 9.883 8.917 1.00 85.06 142 PRO A CA 1
ATOM 1139 C C . PRO A 1 142 ? -5.733 10.780 10.112 1.00 85.06 142 PRO A C 1
ATOM 1141 O O . PRO A 1 142 ? -4.831 11.322 10.753 1.00 85.06 142 PRO A O 1
ATOM 1144 N N . ASN A 1 143 ? -7.014 10.880 10.446 1.00 85.56 143 ASN A N 1
ATOM 1145 C CA . ASN A 1 143 ? -7.443 11.453 11.708 1.00 85.56 143 ASN A CA 1
ATOM 1146 C C . ASN A 1 143 ? -7.329 10.374 12.796 1.00 85.56 143 ASN A C 1
ATOM 1148 O O . ASN A 1 143 ? -8.175 9.480 12.881 1.00 85.56 143 ASN A O 1
ATOM 1152 N N . LEU A 1 144 ? -6.244 10.422 13.572 1.00 87.12 144 LEU A N 1
ATOM 1153 C CA . LEU A 1 144 ? -6.020 9.509 14.691 1.00 87.12 144 LEU A CA 1
ATOM 1154 C C . LEU A 1 144 ? -6.769 10.004 15.928 1.00 87.12 144 LEU A C 1
ATOM 1156 O O . LEU A 1 144 ? -6.639 11.162 16.319 1.00 87.12 144 LEU A O 1
ATOM 1160 N N . THR A 1 145 ? -7.531 9.120 16.568 1.00 82.62 145 THR A N 1
ATOM 1161 C CA . THR A 1 145 ? -8.278 9.482 17.786 1.00 82.62 145 THR A CA 1
ATOM 1162 C C . THR A 1 145 ? -7.378 9.570 19.020 1.00 82.62 145 THR A C 1
ATOM 1164 O O . THR A 1 145 ? -7.694 10.292 19.966 1.00 82.62 145 THR A O 1
ATOM 1167 N N . ASN A 1 146 ? -6.240 8.867 19.017 1.00 80.62 146 ASN A N 1
ATOM 1168 C CA . ASN A 1 146 ? -5.203 8.991 20.029 1.00 80.62 146 ASN A CA 1
ATOM 1169 C C . ASN A 1 146 ? -3.992 9.755 19.478 1.00 80.62 146 ASN A C 1
ATOM 1171 O O . ASN A 1 146 ? -3.577 9.564 18.341 1.00 80.62 146 ASN A O 1
ATOM 1175 N N . LEU A 1 147 ? -3.367 10.590 20.320 1.00 66.88 147 LEU A N 1
ATOM 1176 C CA . LEU A 1 147 ? -2.118 11.309 19.996 1.00 66.88 147 LEU A CA 1
ATOM 1177 C C . LEU A 1 147 ? -0.897 10.376 19.892 1.00 66.88 147 LEU A C 1
ATOM 1179 O O . LEU A 1 147 ? 0.247 10.824 19.837 1.00 66.88 147 LEU A O 1
ATOM 1183 N N . TYR A 1 148 ? -1.131 9.069 19.924 1.00 66.81 148 TYR A N 1
ATOM 1184 C CA . TYR A 1 148 ? -0.114 8.058 19.774 1.00 66.81 148 TYR A CA 1
ATOM 1185 C C . TYR A 1 148 ? -0.045 7.673 18.297 1.00 66.81 148 TYR A C 1
ATOM 1187 O O . TYR A 1 148 ? -0.954 7.048 17.769 1.00 66.81 148 TYR A O 1
ATOM 1195 N N . TYR A 1 149 ? 1.039 8.049 17.625 1.00 61.97 149 TYR A N 1
ATOM 1196 C CA . TYR A 1 149 ? 1.201 7.894 16.173 1.00 61.97 149 TYR A CA 1
ATOM 1197 C C . TYR A 1 149 ? 1.784 6.531 15.760 1.00 61.97 149 TYR A C 1
ATOM 1199 O O . TYR A 1 149 ? 2.349 6.389 14.673 1.00 61.97 149 TYR A O 1
ATOM 1207 N N . GLY A 1 150 ? 1.644 5.525 16.624 1.00 66.19 150 GLY A N 1
ATOM 1208 C CA . GLY A 1 150 ? 2.195 4.190 16.420 1.00 66.19 150 GLY A CA 1
ATOM 1209 C C . GLY A 1 150 ? 3.588 4.002 17.025 1.00 66.19 150 GLY A C 1
ATOM 1210 O O . GLY A 1 150 ? 4.149 4.932 17.619 1.00 66.19 150 GLY A O 1
ATOM 1211 N N . PRO A 1 151 ? 4.140 2.780 16.928 1.00 67.31 151 PRO A N 1
ATOM 1212 C CA . PRO A 1 151 ? 5.433 2.436 17.503 1.00 67.31 151 PRO A CA 1
ATOM 1213 C C . PRO A 1 151 ? 6.535 3.341 16.951 1.00 67.31 151 PRO A C 1
ATOM 1215 O O . PRO A 1 151 ? 6.542 3.643 15.754 1.00 67.31 151 PRO A O 1
ATOM 1218 N N . PRO A 1 152 ? 7.486 3.767 17.797 1.00 58.75 152 PRO A N 1
ATOM 1219 C CA . PRO A 1 152 ? 8.733 4.338 17.312 1.00 58.75 152 PRO A CA 1
ATOM 1220 C C . PRO A 1 152 ? 9.491 3.289 16.484 1.00 58.75 152 PRO A C 1
ATOM 1222 O O . PRO A 1 152 ? 9.495 2.112 16.831 1.00 58.75 152 PRO A O 1
ATOM 1225 N N . ASP A 1 153 ? 10.153 3.733 15.420 1.00 63.25 153 ASP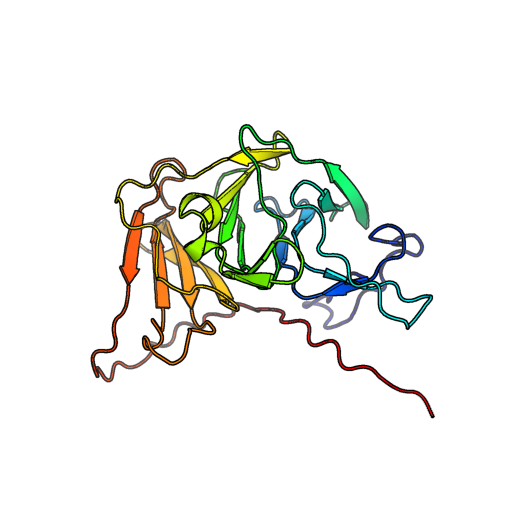 A N 1
ATOM 1226 C CA . ASP A 1 153 ? 11.051 2.940 14.571 1.00 63.25 153 ASP A CA 1
ATOM 1227 C C . ASP A 1 153 ? 10.391 1.803 13.773 1.00 63.25 153 ASP A C 1
ATOM 1229 O O . ASP A 1 153 ? 10.730 0.633 13.903 1.00 63.25 153 ASP A O 1
ATOM 1233 N N . SER A 1 154 ? 9.441 2.151 12.904 1.00 69.69 154 SER A N 1
ATOM 1234 C CA . SER A 1 154 ? 8.692 1.205 12.071 1.00 69.69 154 SER A CA 1
ATOM 1235 C C . SER A 1 154 ? 9.281 1.136 10.660 1.00 69.69 154 SER A C 1
ATOM 1237 O O . SER A 1 154 ? 8.577 1.296 9.660 1.00 69.69 154 SER A O 1
ATOM 1239 N N . GLN A 1 155 ? 10.600 1.013 10.567 1.00 77.81 155 GLN A N 1
ATOM 1240 C CA . GLN A 1 155 ? 11.266 0.795 9.287 1.00 77.81 155 GLN A CA 1
ATOM 1241 C C . GLN A 1 155 ? 11.430 -0.699 9.054 1.00 77.81 155 GLN A C 1
ATOM 1243 O O . GLN A 1 155 ? 11.524 -1.463 10.015 1.00 77.81 155 GLN A O 1
ATOM 1248 N N . GLU A 1 156 ? 11.461 -1.110 7.785 1.00 82.38 156 GLU A N 1
ATOM 1249 C CA . GLU A 1 156 ? 11.623 -2.527 7.421 1.00 82.38 156 GLU A CA 1
ATOM 1250 C C . GLU A 1 156 ? 10.551 -3.418 8.063 1.00 82.38 156 GLU A C 1
ATOM 1252 O O . GLU A 1 156 ? 10.749 -4.610 8.294 1.00 82.38 156 GLU A O 1
ATOM 1257 N N . ASN A 1 157 ? 9.405 -2.818 8.383 1.00 84.44 157 ASN A N 1
ATOM 1258 C CA . ASN A 1 157 ? 8.282 -3.538 8.930 1.00 84.44 157 ASN A CA 1
ATOM 1259 C C . ASN A 1 157 ? 7.596 -4.343 7.833 1.00 84.44 157 ASN A C 1
ATOM 1261 O O . ASN A 1 157 ? 7.664 -4.025 6.645 1.00 84.44 157 ASN A O 1
ATOM 1265 N N . SER A 1 158 ? 6.913 -5.393 8.258 1.00 87.62 158 SER A N 1
ATOM 1266 C CA . SER A 1 158 ? 5.905 -6.051 7.443 1.00 87.62 158 SER A CA 1
ATOM 1267 C C . SER A 1 158 ? 4.544 -5.756 8.042 1.00 87.62 158 SER A C 1
ATOM 1269 O O . SER A 1 158 ? 4.405 -5.583 9.254 1.00 87.62 158 SER A O 1
ATOM 1271 N N . GLY A 1 159 ? 3.512 -5.712 7.213 1.00 90.75 159 GLY A N 1
ATOM 1272 C CA . GLY A 1 159 ? 2.164 -5.592 7.729 1.00 90.75 159 GLY A CA 1
ATOM 1273 C C . GLY A 1 159 ? 1.118 -6.166 6.804 1.00 90.75 159 GLY A C 1
ATOM 1274 O O . GLY A 1 159 ? 1.356 -6.397 5.621 1.00 90.75 159 GLY A O 1
ATOM 1275 N N . PHE A 1 160 ? -0.038 -6.441 7.389 1.00 92.81 160 PHE A N 1
ATOM 1276 C CA . PHE A 1 160 ? -1.165 -7.058 6.715 1.00 92.81 160 PHE A CA 1
ATOM 1277 C C . PHE A 1 160 ? -2.484 -6.562 7.299 1.00 92.81 160 PHE A C 1
ATOM 1279 O O . PHE A 1 160 ? -2.561 -6.087 8.435 1.00 92.81 160 PHE A O 1
ATOM 1286 N N . LEU A 1 161 ? -3.535 -6.697 6.497 1.00 95.12 161 LEU A N 1
ATOM 1287 C CA . LEU A 1 161 ? -4.907 -6.511 6.935 1.00 95.12 161 LEU A CA 1
ATOM 1288 C C . LEU A 1 161 ? -5.383 -7.761 7.683 1.00 95.12 161 LEU A C 1
ATOM 1290 O O . LEU A 1 161 ? -5.304 -8.870 7.159 1.00 95.12 161 LEU A O 1
ATOM 1294 N N . TYR A 1 162 ? -5.950 -7.569 8.868 1.00 95.31 162 TYR A N 1
ATOM 1295 C CA . TYR A 1 162 ? -6.683 -8.589 9.602 1.00 95.31 162 TYR A CA 1
ATOM 1296 C C . TYR A 1 162 ? -8.130 -8.143 9.814 1.00 95.31 162 TYR A C 1
ATOM 1298 O O . TYR A 1 162 ? -8.380 -7.073 10.367 1.00 95.31 162 TYR A O 1
ATOM 1306 N N . THR A 1 163 ? -9.084 -8.977 9.408 1.00 95.25 163 THR A N 1
ATOM 1307 C CA . THR A 1 163 ? -10.507 -8.780 9.701 1.00 95.25 163 THR A CA 1
ATOM 1308 C C . THR A 1 163 ? -10.936 -9.796 10.747 1.00 95.25 163 THR A C 1
ATOM 1310 O O . THR A 1 163 ? -10.882 -11.001 10.500 1.00 95.25 163 THR A O 1
ATOM 1313 N N . ASP A 1 164 ? -11.392 -9.325 11.904 1.00 94.38 164 ASP A N 1
ATOM 1314 C CA . ASP A 1 164 ? -11.927 -10.198 12.944 1.00 94.38 164 ASP A CA 1
ATOM 1315 C C . ASP A 1 164 ? -13.230 -10.851 12.445 1.00 94.38 164 ASP A C 1
ATOM 1317 O O . ASP A 1 164 ? -14.205 -10.150 12.145 1.00 94.38 164 ASP A O 1
ATOM 1321 N N . PRO A 1 165 ? -13.293 -12.190 12.351 1.00 93.31 165 PRO A N 1
ATOM 1322 C CA . PRO A 1 165 ? -14.456 -12.880 11.808 1.00 93.31 165 PRO A CA 1
ATOM 1323 C C . PRO A 1 165 ? -15.717 -12.709 12.663 1.00 93.31 165 PRO A C 1
ATOM 1325 O O . PRO A 1 165 ? -16.818 -12.814 12.113 1.00 93.31 165 PRO A O 1
ATOM 1328 N N . SER A 1 166 ? -15.575 -12.441 13.963 1.00 94.31 166 SER A N 1
ATOM 1329 C CA . SER A 1 166 ? -16.680 -12.318 14.916 1.00 94.31 166 SER A CA 1
ATOM 1330 C C . SER A 1 166 ? -17.261 -10.906 14.948 1.00 94.31 166 SER A C 1
ATOM 1332 O O . SER A 1 166 ? -18.466 -10.728 14.787 1.00 94.31 166 SER A O 1
ATOM 1334 N N . THR A 1 167 ? -16.403 -9.896 15.089 1.00 95.31 167 THR A N 1
ATOM 1335 C CA . THR A 1 167 ? -16.821 -8.493 15.223 1.00 95.31 167 THR A CA 1
ATOM 1336 C C . THR A 1 167 ? -16.874 -7.751 13.892 1.00 95.31 167 THR A C 1
ATOM 1338 O O . THR A 1 167 ? -17.424 -6.653 13.831 1.00 95.31 167 THR A O 1
ATOM 1341 N N . LYS A 1 168 ? -16.298 -8.330 12.828 1.00 94.00 168 LYS A N 1
ATOM 1342 C CA . LYS A 1 168 ? -16.088 -7.699 11.512 1.00 94.00 168 LYS A CA 1
ATOM 1343 C C . LYS A 1 168 ? -15.228 -6.434 11.561 1.00 94.00 168 LYS A C 1
ATOM 1345 O O . LYS A 1 168 ? -15.213 -5.664 10.602 1.00 94.00 168 LYS A O 1
ATOM 1350 N N . LYS A 1 169 ? -14.497 -6.225 12.658 1.00 95.88 169 LYS A N 1
ATOM 1351 C CA . LYS A 1 169 ? -13.522 -5.144 12.783 1.00 95.88 169 LYS A CA 1
ATOM 1352 C C . LYS A 1 169 ? -12.317 -5.394 11.890 1.00 95.88 169 LYS A C 1
ATOM 1354 O O . LYS A 1 169 ? -11.925 -6.540 11.682 1.00 95.88 169 LYS A O 1
ATOM 1359 N N . ASN A 1 170 ? -11.734 -4.314 11.385 1.00 96.56 170 ASN A N 1
ATOM 1360 C CA . ASN A 1 170 ? -10.580 -4.346 10.498 1.00 96.56 170 ASN A CA 1
ATOM 1361 C C . ASN A 1 170 ? -9.376 -3.727 11.197 1.00 96.56 170 ASN A C 1
ATOM 1363 O O . ASN A 1 170 ? -9.469 -2.654 11.792 1.00 96.56 170 ASN A O 1
ATOM 1367 N N . TYR A 1 171 ? -8.238 -4.393 11.073 1.00 95.88 171 TYR A N 1
ATOM 1368 C CA . TYR A 1 171 ? -6.997 -4.023 11.724 1.00 95.88 171 TYR A CA 1
ATOM 1369 C C . TYR A 1 171 ? -5.862 -4.028 10.709 1.00 95.88 171 TYR A C 1
ATOM 1371 O O . TYR A 1 171 ? -5.686 -5.000 9.978 1.00 95.88 171 TYR A O 1
ATOM 1379 N N . ALA A 1 172 ? -5.061 -2.968 10.692 1.00 94.50 172 ALA A N 1
ATOM 1380 C CA . ALA A 1 172 ? -3.741 -3.014 10.084 1.00 94.50 172 ALA A CA 1
ATOM 1381 C C . ALA A 1 172 ? -2.748 -3.489 11.149 1.00 94.50 172 ALA A C 1
ATOM 1383 O O . ALA A 1 172 ? -2.536 -2.820 12.164 1.00 94.50 172 ALA A O 1
ATOM 1384 N N . VAL A 1 173 ? -2.181 -4.673 10.936 1.00 92.50 173 VAL A N 1
ATOM 1385 C CA . VAL A 1 173 ? -1.209 -5.291 11.837 1.00 92.50 173 VAL A CA 1
ATOM 1386 C C . VAL A 1 173 ? 0.172 -5.100 11.242 1.00 92.50 173 VAL A C 1
ATOM 1388 O O . VAL A 1 173 ? 0.414 -5.507 10.111 1.00 92.50 173 VAL A O 1
ATOM 1391 N N . TYR A 1 174 ? 1.075 -4.509 12.013 1.00 88.50 174 TYR A N 1
ATOM 1392 C CA . TYR A 1 174 ? 2.475 -4.320 11.660 1.00 88.50 174 TYR A CA 1
ATOM 1393 C C . TYR A 1 174 ? 3.324 -5.151 12.606 1.00 88.50 174 TYR A C 1
ATOM 1395 O O . TYR A 1 174 ? 3.151 -5.081 13.821 1.00 88.50 174 TYR A O 1
ATOM 1403 N N . PHE A 1 175 ? 4.222 -5.953 12.064 1.00 85.06 175 PHE A N 1
ATOM 1404 C CA . PHE A 1 175 ? 5.065 -6.852 12.830 1.00 85.06 175 PHE A CA 1
ATOM 1405 C C . PHE A 1 175 ? 6.476 -6.797 12.281 1.00 85.06 175 PHE A C 1
ATOM 1407 O O . PHE A 1 175 ? 6.682 -6.640 11.073 1.00 85.06 175 PHE A O 1
ATOM 1414 N N . LEU A 1 176 ? 7.429 -6.968 13.195 1.00 72.31 176 LEU A N 1
ATOM 1415 C CA . LEU A 1 176 ? 8.854 -6.892 12.903 1.00 72.31 176 LEU A CA 1
ATOM 1416 C C . LEU A 1 176 ? 9.255 -5.505 12.365 1.00 72.31 176 LEU A C 1
ATOM 1418 O O . LEU A 1 176 ? 8.434 -4.666 11.993 1.00 72.31 176 LEU A O 1
ATOM 1422 N N . GLY A 1 177 ? 10.549 -5.232 12.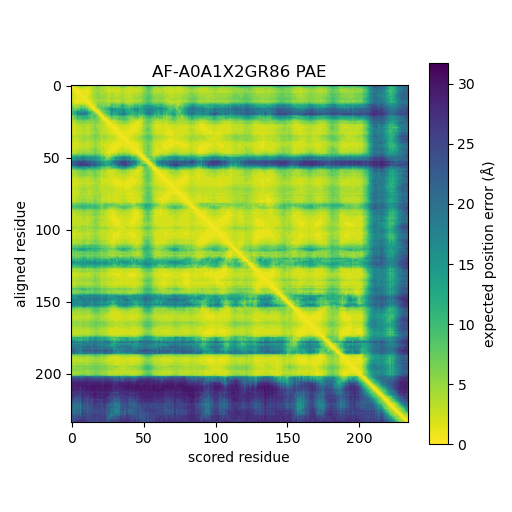401 1.00 73.00 177 GLY A N 1
ATOM 1423 C CA . GLY A 1 177 ? 11.114 -3.962 11.977 1.00 73.00 177 GLY A CA 1
ATOM 1424 C C . GLY A 1 177 ? 12.525 -3.809 12.511 1.00 73.00 177 GLY A C 1
ATOM 1425 O O . GLY A 1 177 ? 12.883 -4.391 13.541 1.00 73.00 177 GLY A O 1
ATOM 1426 N N . SER A 1 178 ? 13.334 -3.051 11.783 1.00 65.50 178 SER A N 1
ATOM 1427 C CA . SER A 1 178 ? 14.670 -2.678 12.221 1.00 65.50 178 SER A CA 1
ATOM 1428 C C . SER A 1 178 ? 14.560 -1.434 13.085 1.00 65.50 178 SER A C 1
ATOM 1430 O O . SER A 1 178 ? 14.188 -0.352 12.623 1.00 65.50 178 SER A O 1
ATOM 1432 N N . ARG A 1 179 ? 14.857 -1.609 14.372 1.00 64.69 179 ARG A N 1
ATOM 1433 C CA . ARG A 1 179 ? 14.989 -0.506 15.310 1.00 64.69 179 ARG A CA 1
ATOM 1434 C C . ARG A 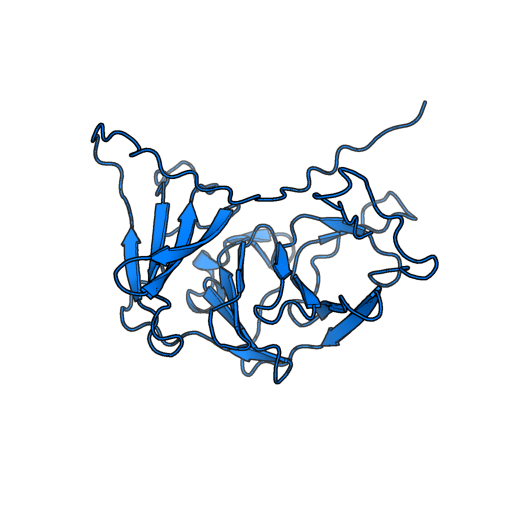1 179 ? 16.445 -0.094 15.437 1.00 64.69 179 ARG A C 1
ATOM 1436 O O . ARG A 1 179 ? 17.352 -0.920 15.358 1.00 64.69 179 ARG A O 1
ATOM 1443 N N . ASN A 1 180 ? 16.655 1.177 15.771 1.00 58.00 180 ASN A N 1
ATOM 1444 C CA . ASN A 1 180 ? 17.875 1.598 16.444 1.00 58.00 180 ASN A CA 1
ATOM 1445 C C . ASN A 1 180 ? 18.159 0.630 17.622 1.00 58.00 180 ASN A C 1
ATOM 1447 O O . ASN A 1 180 ? 17.336 0.542 18.541 1.00 58.00 180 ASN A O 1
ATOM 1451 N N . PRO A 1 181 ? 19.292 -0.096 17.634 1.00 56.56 181 PRO A N 1
ATOM 1452 C CA . PRO A 1 181 ? 19.557 -1.156 18.610 1.00 56.56 181 PRO A CA 1
ATOM 1453 C C . PRO A 1 181 ? 19.464 -0.693 20.074 1.00 56.56 181 PRO A C 1
ATOM 1455 O O . PRO A 1 181 ? 19.281 -1.516 20.967 1.00 56.56 181 PRO A O 1
ATOM 1458 N N . ALA A 1 182 ? 19.523 0.617 20.332 1.00 55.50 182 ALA A N 1
ATOM 1459 C CA . ALA A 1 182 ? 19.438 1.204 21.661 1.00 55.50 182 ALA A CA 1
ATOM 1460 C C . ALA A 1 182 ? 18.063 1.110 22.353 1.00 55.50 182 ALA A C 1
ATOM 1462 O O . ALA A 1 182 ? 18.007 1.315 23.563 1.00 55.50 182 ALA A O 1
ATOM 1463 N N . VAL A 1 183 ? 16.954 0.856 21.641 1.00 54.69 183 VAL A N 1
ATOM 1464 C CA . VAL A 1 183 ? 15.615 1.118 22.218 1.00 54.69 183 VAL A CA 1
ATOM 1465 C C . VAL A 1 183 ? 14.702 -0.123 22.316 1.00 54.69 183 VAL A C 1
ATOM 1467 O O . VAL A 1 183 ? 13.655 -0.061 22.956 1.00 54.69 183 VAL A O 1
ATOM 1470 N N . GLY A 1 184 ? 15.119 -1.284 21.797 1.00 56.19 184 GLY A N 1
ATOM 1471 C CA . GLY A 1 184 ? 14.393 -2.566 21.905 1.00 56.19 184 GLY A CA 1
ATOM 1472 C C . GLY A 1 184 ? 13.187 -2.684 20.958 1.00 56.19 184 GLY A C 1
ATOM 1473 O O . GLY A 1 184 ? 12.400 -1.752 20.831 1.00 56.19 184 GLY A O 1
ATOM 1474 N N . ASN A 1 185 ? 13.036 -3.813 20.259 1.00 54.66 185 ASN A N 1
ATOM 1475 C CA . ASN A 1 185 ? 12.013 -3.986 19.216 1.00 54.66 185 ASN A CA 1
ATOM 1476 C C . ASN A 1 185 ? 10.585 -4.061 19.792 1.00 54.66 185 ASN A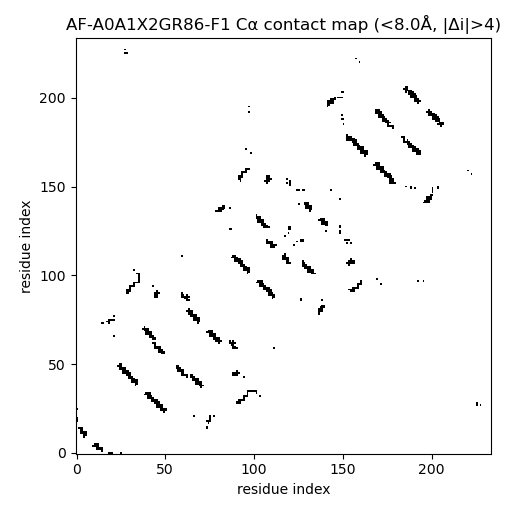 C 1
ATOM 1478 O O . ASN A 1 185 ? 10.298 -5.014 20.523 1.00 54.66 185 ASN A O 1
ATOM 1482 N N . PRO A 1 186 ? 9.651 -3.159 19.426 1.00 57.78 186 PRO A N 1
ATOM 1483 C CA . PRO A 1 186 ? 8.238 -3.494 19.525 1.00 57.78 186 PRO A CA 1
ATOM 1484 C C . PRO A 1 186 ? 7.948 -4.601 18.504 1.00 57.78 186 PRO A C 1
ATOM 1486 O O . PRO A 1 186 ? 8.103 -4.410 17.302 1.00 57.78 186 PRO A O 1
ATOM 1489 N N . LEU A 1 187 ? 7.582 -5.792 18.982 1.00 71.19 187 LEU A N 1
ATOM 1490 C CA . LEU A 1 187 ? 7.421 -6.969 18.115 1.00 71.19 187 LEU A CA 1
ATOM 1491 C C . LEU A 1 187 ? 6.229 -6.824 17.158 1.00 71.19 187 LEU A C 1
ATOM 1493 O O . LEU A 1 187 ? 6.302 -7.268 16.011 1.00 71.19 187 LEU A O 1
ATOM 1497 N N . THR A 1 188 ? 5.162 -6.170 17.630 1.00 83.06 188 THR A N 1
ATOM 1498 C CA . THR A 1 188 ? 3.894 -6.028 16.910 1.00 83.06 188 THR A CA 1
ATOM 1499 C C . THR A 1 188 ? 3.194 -4.732 17.305 1.00 83.06 188 THR A C 1
ATOM 1501 O O . THR A 1 188 ? 3.195 -4.329 18.471 1.00 83.06 188 THR A O 1
ATOM 1504 N N . SER A 1 189 ? 2.554 -4.081 16.340 1.00 85.38 189 SER A N 1
ATOM 1505 C CA . SER A 1 189 ? 1.675 -2.934 16.541 1.00 85.38 189 SER A CA 1
ATOM 1506 C C . SER A 1 189 ? 0.415 -3.063 15.708 1.00 85.38 189 SER A C 1
ATOM 1508 O O . SER A 1 189 ? 0.435 -3.605 14.607 1.00 85.38 189 SER A O 1
ATOM 1510 N N . ILE A 1 190 ? -0.699 -2.593 16.261 1.00 91.25 190 ILE A N 1
ATOM 1511 C CA . ILE A 1 190 ? -2.027 -2.810 15.683 1.00 91.25 190 ILE A CA 1
ATOM 1512 C C . ILE A 1 190 ? -2.756 -1.476 15.608 1.00 91.25 190 ILE A C 1
ATOM 1514 O O . ILE A 1 190 ? -2.924 -0.803 16.627 1.00 91.25 190 ILE A O 1
ATOM 1518 N N . LEU A 1 191 ? -3.207 -1.127 14.409 1.00 92.50 191 LEU A N 1
ATOM 1519 C CA . LEU A 1 191 ? -4.051 0.025 14.129 1.00 92.50 191 LEU A CA 1
ATOM 1520 C C . LEU A 1 191 ? -5.474 -0.464 13.837 1.00 92.50 191 LEU A C 1
ATOM 1522 O O . LEU A 1 191 ? -5.687 -1.204 12.878 1.00 92.50 191 LEU A O 1
ATOM 1526 N N . ASP A 1 192 ? -6.445 -0.056 14.653 1.00 94.56 192 ASP A N 1
ATOM 1527 C CA . ASP A 1 192 ? -7.868 -0.195 14.338 1.00 94.56 192 ASP A CA 1
ATOM 1528 C C . ASP A 1 192 ? -8.203 0.719 13.163 1.00 94.56 192 ASP A C 1
ATOM 1530 O O . ASP A 1 192 ? -8.051 1.941 13.252 1.00 94.56 192 ASP A O 1
ATOM 1534 N N . ILE A 1 193 ? -8.650 0.114 12.068 1.00 95.56 193 ILE A N 1
ATOM 1535 C CA . ILE A 1 193 ? -9.072 0.795 10.842 1.00 95.56 193 ILE A CA 1
ATOM 1536 C C . ILE A 1 193 ? -10.535 0.479 10.514 1.00 95.56 193 ILE A C 1
ATOM 1538 O O . ILE A 1 193 ? -10.979 0.676 9.386 1.00 95.56 193 ILE A O 1
ATOM 1542 N N . SER A 1 194 ? -11.298 -0.015 11.495 1.00 95.56 194 SER A N 1
ATOM 1543 C CA . SER A 1 194 ? -12.710 -0.377 11.321 1.00 95.56 194 SER A CA 1
ATOM 1544 C C . SER A 1 194 ? -13.566 0.817 10.906 1.00 95.56 194 SER A C 1
ATOM 1546 O O . SER A 1 194 ? -14.533 0.654 10.166 1.00 95.56 194 SER A O 1
ATOM 1548 N N . ILE A 1 195 ? -13.198 2.015 11.368 1.00 94.38 195 ILE A N 1
ATOM 1549 C CA . ILE A 1 195 ? -13.763 3.290 10.930 1.00 94.38 195 ILE A CA 1
ATOM 1550 C C . ILE A 1 195 ? -12.613 4.072 10.286 1.00 94.38 195 ILE A C 1
ATOM 1552 O O . ILE A 1 195 ? -11.813 4.664 11.011 1.00 94.38 195 ILE A O 1
ATOM 1556 N N . PRO A 1 196 ? -12.493 4.088 8.945 1.00 90.62 196 PRO A N 1
ATOM 1557 C CA . PRO A 1 196 ? -11.342 4.683 8.264 1.00 90.62 196 PRO A CA 1
ATOM 1558 C C . PRO A 1 196 ? -11.084 6.147 8.651 1.00 90.62 196 PRO A C 1
ATOM 1560 O O . PRO A 1 196 ? -9.943 6.577 8.768 1.00 90.62 196 PRO A O 1
ATOM 1563 N N . THR A 1 197 ? -12.131 6.920 8.931 1.00 90.50 197 THR A N 1
ATOM 1564 C CA . THR A 1 197 ? -12.020 8.328 9.346 1.00 90.50 197 THR A CA 1
ATOM 1565 C C . THR A 1 197 ? -11.672 8.530 10.827 1.00 90.50 197 THR A C 1
ATOM 1567 O O . THR A 1 197 ? -11.527 9.676 11.252 1.00 90.50 197 THR A O 1
ATOM 1570 N N . GLN A 1 198 ? -11.568 7.457 11.620 1.00 91.44 198 GLN A N 1
ATOM 1571 C CA . GLN A 1 198 ? -11.328 7.478 13.071 1.00 91.44 198 GLN A CA 1
ATOM 1572 C C . GLN A 1 198 ? -10.393 6.331 13.490 1.00 91.44 198 GLN A C 1
ATOM 1574 O O . GLN A 1 198 ? -10.729 5.495 14.334 1.00 91.44 198 GLN A O 1
ATOM 1579 N N . MET A 1 199 ? -9.213 6.261 12.876 1.00 92.31 199 MET A N 1
ATOM 1580 C CA . MET A 1 199 ? -8.264 5.184 13.159 1.00 92.31 199 MET A CA 1
ATOM 1581 C C . MET A 1 199 ? -7.665 5.329 14.563 1.00 92.31 199 MET A C 1
ATOM 1583 O O . MET A 1 199 ? -7.463 6.439 15.062 1.00 92.31 199 MET A O 1
ATOM 1587 N N . THR A 1 200 ? -7.379 4.202 15.215 1.00 91.69 200 THR A N 1
ATOM 1588 C CA . THR A 1 200 ? -6.891 4.191 16.604 1.00 91.69 200 THR A CA 1
ATOM 1589 C C . THR A 1 200 ? -5.856 3.099 16.810 1.00 91.69 200 THR A C 1
ATOM 1591 O O . THR A 1 200 ? -6.123 1.930 16.555 1.00 91.69 200 THR A O 1
ATOM 1594 N N . TRP A 1 201 ? -4.675 3.438 17.312 1.00 89.44 201 TRP A N 1
ATOM 1595 C CA . TRP A 1 201 ? -3.689 2.423 17.694 1.00 89.44 201 TRP A CA 1
ATOM 1596 C C . TRP A 1 201 ? -4.120 1.685 18.969 1.00 89.44 201 TRP A C 1
ATOM 1598 O O . TRP A 1 201 ? -4.439 2.334 19.964 1.00 89.44 201 TRP A O 1
ATOM 1608 N N . ILE A 1 202 ? -4.110 0.347 18.948 1.00 86.44 202 ILE A N 1
ATOM 1609 C CA . ILE A 1 202 ? -4.592 -0.510 20.051 1.00 86.44 202 ILE A CA 1
ATOM 1610 C C . ILE A 1 202 ? -3.447 -1.091 20.888 1.00 86.44 202 ILE A C 1
ATOM 1612 O O . ILE A 1 202 ? -3.573 -1.202 22.105 1.00 86.44 202 ILE A O 1
ATOM 1616 N N . LEU A 1 203 ? -2.337 -1.484 20.260 1.00 72.50 203 LEU A N 1
ATOM 1617 C CA . LEU A 1 203 ? -1.226 -2.157 20.938 1.00 72.50 203 LEU A CA 1
ATOM 1618 C C . LEU A 1 203 ? 0.116 -1.564 20.506 1.00 72.50 203 LEU A C 1
ATOM 1620 O O . LEU A 1 203 ? 0.378 -1.438 19.311 1.00 72.50 203 LEU A O 1
ATOM 1624 N N . ASN A 1 204 ? 0.968 -1.293 21.496 1.00 61.53 204 ASN A N 1
ATOM 1625 C CA . ASN A 1 204 ? 2.402 -1.070 21.346 1.00 61.53 204 ASN A CA 1
ATOM 1626 C C . ASN A 1 204 ? 3.125 -2.010 22.318 1.00 61.53 204 ASN A C 1
ATOM 1628 O O . ASN A 1 204 ? 3.304 -1.674 23.489 1.00 61.53 204 ASN A O 1
ATOM 1632 N N . GLY A 1 205 ? 3.428 -3.234 21.887 1.00 52.69 205 GLY A N 1
ATOM 1633 C CA . GLY A 1 205 ? 4.025 -4.227 22.778 1.00 52.69 205 GLY A CA 1
ATOM 1634 C C . GLY A 1 205 ? 5.458 -3.849 23.154 1.00 52.69 205 GLY A C 1
ATOM 1635 O O . GLY A 1 205 ? 6.364 -4.059 22.354 1.00 52.69 205 GLY A O 1
ATOM 1636 N N . THR A 1 206 ? 5.685 -3.343 24.369 1.00 43.53 206 THR A N 1
ATOM 1637 C CA . THR A 1 206 ? 7.000 -3.435 25.017 1.00 43.53 206 THR A CA 1
ATOM 1638 C C . THR A 1 206 ? 7.115 -4.827 25.633 1.00 43.53 206 THR A C 1
ATOM 1640 O O . THR A 1 206 ? 6.169 -5.335 26.230 1.00 43.53 206 THR A O 1
ATOM 1643 N N . SER A 1 207 ? 8.252 -5.487 25.418 1.00 43.78 207 SER A N 1
ATOM 1644 C CA . SER A 1 207 ? 8.505 -6.877 25.802 1.00 43.78 207 SER A CA 1
ATOM 1645 C C . SER A 1 207 ? 8.099 -7.179 27.251 1.00 43.78 207 SER A C 1
ATOM 1647 O O . SER A 1 207 ? 8.803 -6.795 28.185 1.00 43.78 207 SER A O 1
ATOM 1649 N N . SER A 1 208 ? 7.016 -7.931 27.438 1.00 36.94 208 SER A N 1
ATOM 1650 C CA . SER A 1 208 ? 6.791 -8.720 28.644 1.00 36.94 208 SER A CA 1
ATOM 1651 C C . SER A 1 208 ? 6.858 -10.195 28.264 1.00 36.94 208 SER A C 1
ATOM 1653 O O . SER A 1 208 ? 6.221 -10.663 27.318 1.00 36.94 208 SER A O 1
ATOM 1655 N N . SER A 1 209 ? 7.709 -10.925 28.978 1.00 43.34 209 SER A N 1
ATOM 1656 C CA . SER A 1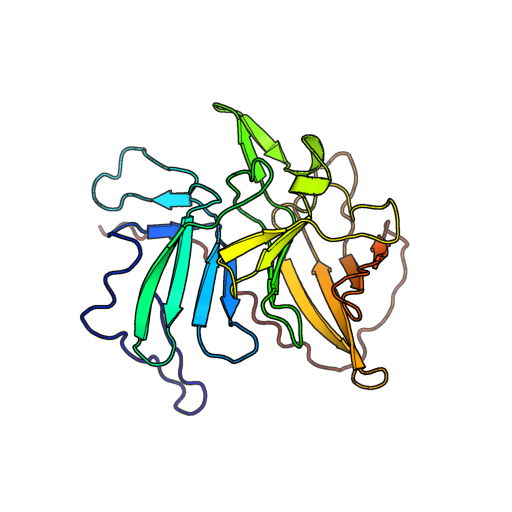 209 ? 7.840 -12.372 28.894 1.00 43.34 209 SER A CA 1
ATOM 1657 C C . SER A 1 209 ? 6.483 -13.024 29.156 1.00 43.34 209 SER A C 1
ATOM 1659 O O . SER A 1 209 ? 6.062 -13.148 30.305 1.00 43.34 209 SER A O 1
ATOM 1661 N N . SER A 1 210 ? 5.785 -13.436 28.105 1.00 37.62 210 SER A N 1
ATOM 1662 C CA . SER A 1 210 ? 4.613 -14.290 28.241 1.00 37.62 210 SER A CA 1
ATOM 1663 C C . SER A 1 210 ? 4.623 -15.330 27.131 1.00 37.62 210 SER A C 1
ATOM 1665 O O . SER A 1 210 ? 4.456 -15.054 25.947 1.00 37.62 210 SER A O 1
ATOM 1667 N N . SER A 1 211 ? 4.879 -16.563 27.554 1.00 50.44 211 SER A N 1
ATOM 1668 C CA . SER A 1 211 ? 4.562 -17.770 26.814 1.00 50.44 211 SER A CA 1
ATOM 1669 C C . SER A 1 211 ? 3.070 -17.753 26.484 1.00 50.44 211 SER A C 1
ATOM 1671 O O . SER A 1 211 ? 2.244 -17.893 27.385 1.00 50.44 211 SER A O 1
ATOM 1673 N N . SER A 1 212 ? 2.698 -17.586 25.220 1.00 40.00 212 SER A N 1
ATOM 1674 C CA . SER A 1 212 ? 1.337 -17.900 24.797 1.00 40.00 212 SER A CA 1
ATOM 1675 C C . SER A 1 212 ? 1.350 -18.556 23.425 1.00 40.00 212 SER A C 1
ATOM 1677 O O . SER A 1 212 ? 1.935 -18.079 22.456 1.00 40.00 212 SER A O 1
ATOM 1679 N N . SER A 1 213 ? 0.766 -19.745 23.424 1.00 40.53 213 SER A N 1
ATOM 1680 C CA . SER A 1 213 ? 0.577 -20.641 22.302 1.00 40.53 213 SER A CA 1
ATOM 1681 C C . SER A 1 213 ? -0.229 -19.964 21.203 1.00 40.53 213 SER A C 1
ATOM 1683 O O . SER A 1 213 ? -1.347 -19.509 21.447 1.00 40.53 213 SER A O 1
ATOM 1685 N N . LEU A 1 214 ? 0.306 -19.966 19.986 1.00 34.88 214 LEU A N 1
ATOM 1686 C CA . LEU A 1 214 ? -0.457 -19.647 18.786 1.00 34.88 214 LEU A CA 1
ATOM 1687 C C . LEU A 1 214 ? -1.581 -20.687 18.638 1.00 34.88 214 LEU A C 1
ATOM 1689 O O . LEU A 1 214 ? -1.320 -21.867 18.405 1.00 34.88 214 LEU A O 1
ATOM 1693 N N . SER A 1 215 ? -2.834 -20.263 18.816 1.00 41.19 215 SER A N 1
ATOM 1694 C CA . SER A 1 215 ? -4.008 -21.072 18.481 1.00 41.19 215 SER A CA 1
ATOM 1695 C C . SER A 1 215 ? -4.075 -21.249 16.966 1.00 41.19 215 SER A C 1
ATOM 1697 O O . SER A 1 215 ? -3.965 -20.269 16.231 1.00 41.19 215 SER A O 1
ATOM 1699 N N . GLY A 1 216 ? -4.248 -22.491 16.510 1.00 38.34 216 GLY A N 1
ATOM 1700 C CA . GLY A 1 216 ? -4.171 -22.908 15.109 1.00 38.34 216 GLY A CA 1
ATOM 1701 C C . GLY A 1 216 ? -5.235 -22.311 14.184 1.00 38.34 216 GLY A C 1
ATOM 1702 O O . GLY A 1 216 ? -6.171 -22.998 13.787 1.00 38.34 216 GLY A O 1
ATOM 1703 N N . GLY A 1 217 ? -5.050 -21.055 13.790 1.00 34.66 217 GLY A N 1
ATOM 1704 C CA . GLY A 1 217 ? -5.647 -20.457 12.603 1.00 34.66 217 GLY A CA 1
ATOM 1705 C C . GLY A 1 217 ? -4.522 -20.002 11.684 1.00 34.66 21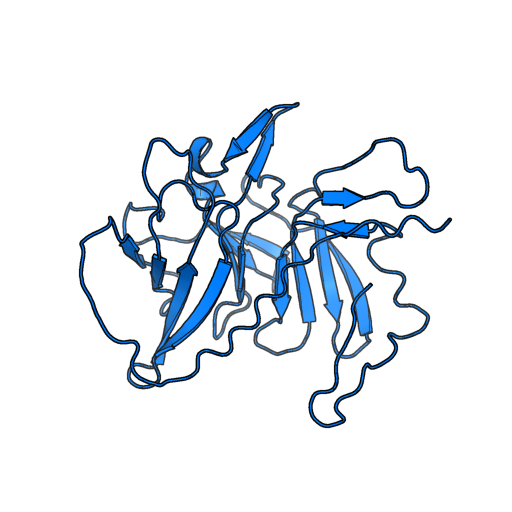7 GLY A C 1
ATOM 1706 O O . GLY A 1 217 ? -3.762 -19.106 12.037 1.00 34.66 217 GLY A O 1
ATOM 1707 N N . ALA A 1 218 ? -4.368 -20.654 10.535 1.00 32.28 218 ALA A N 1
ATOM 1708 C CA . ALA A 1 218 ? -3.362 -20.293 9.547 1.00 32.28 218 ALA A CA 1
ATOM 1709 C C . ALA A 1 218 ? -3.560 -18.836 9.088 1.00 32.28 218 ALA A C 1
ATOM 1711 O O . ALA A 1 218 ? -4.580 -18.510 8.485 1.00 32.28 218 ALA A O 1
ATOM 1712 N N . ILE A 1 219 ? -2.576 -17.970 9.338 1.00 39.38 219 ILE A N 1
ATOM 1713 C CA . ILE A 1 219 ? -2.461 -16.678 8.657 1.00 39.38 219 ILE A CA 1
ATOM 1714 C C . ILE A 1 219 ? -1.491 -16.895 7.498 1.00 39.38 219 ILE A C 1
ATOM 1716 O O . ILE A 1 219 ? -0.277 -16.827 7.665 1.00 39.38 219 ILE A O 1
ATOM 1720 N N . ALA A 1 220 ? -2.027 -17.189 6.315 1.00 32.16 220 ALA A N 1
ATOM 1721 C CA . ALA A 1 220 ? -1.271 -17.087 5.074 1.00 32.16 220 ALA A CA 1
ATOM 1722 C C . ALA A 1 220 ? -1.292 -15.621 4.617 1.00 32.16 220 ALA A C 1
ATOM 1724 O O . ALA A 1 220 ? -2.043 -15.238 3.727 1.00 32.16 220 ALA A O 1
ATOM 1725 N N . GLY A 1 221 ? -0.496 -14.779 5.273 1.00 32.50 221 GLY A N 1
ATOM 1726 C CA . GLY A 1 221 ? -0.101 -13.490 4.718 1.00 32.50 221 GLY A CA 1
ATOM 1727 C C . GLY A 1 221 ? 1.160 -13.715 3.899 1.00 32.50 221 GLY A C 1
ATOM 1728 O O . GLY A 1 221 ? 2.237 -13.847 4.472 1.00 32.50 221 GLY A O 1
ATOM 1729 N N . ILE A 1 222 ? 1.049 -13.813 2.573 1.00 39.59 222 ILE A N 1
ATOM 1730 C CA . ILE A 1 222 ? 2.242 -13.778 1.724 1.00 39.59 222 ILE A CA 1
ATOM 1731 C C . ILE A 1 222 ? 2.769 -12.340 1.766 1.00 39.59 222 ILE A C 1
ATOM 1733 O O . ILE A 1 222 ? 2.240 -11.453 1.103 1.00 39.59 222 ILE A O 1
ATOM 1737 N N . ALA A 1 223 ? 3.815 -12.111 2.556 1.00 39.78 223 ALA A N 1
ATOM 1738 C CA . ALA A 1 223 ? 4.697 -10.971 2.371 1.00 39.78 223 ALA A CA 1
ATOM 1739 C C . ALA A 1 223 ? 5.704 -11.347 1.276 1.00 39.78 223 ALA A C 1
ATOM 1741 O O . ALA A 1 223 ? 6.576 -12.190 1.489 1.00 39.78 223 ALA A O 1
ATOM 1742 N N . VAL A 1 224 ? 5.575 -10.759 0.085 1.00 37.41 224 VAL A N 1
ATOM 1743 C CA . VAL A 1 224 ? 6.603 -10.889 -0.956 1.00 37.41 224 VAL A CA 1
ATOM 1744 C C . VAL A 1 224 ? 7.684 -9.850 -0.671 1.00 37.41 224 VAL A C 1
ATOM 1746 O O . VAL A 1 224 ? 7.566 -8.691 -1.059 1.00 37.41 224 VAL A O 1
ATOM 1749 N N . GLY A 1 225 ? 8.739 -10.254 0.034 1.00 30.64 225 GLY A N 1
ATOM 1750 C CA . GLY A 1 225 ? 9.979 -9.485 0.097 1.00 30.64 225 GLY A CA 1
ATOM 1751 C C . GLY A 1 225 ? 10.799 -9.735 -1.168 1.00 30.64 225 GLY A C 1
ATOM 1752 O O . GLY A 1 225 ? 11.172 -10.872 -1.445 1.00 30.64 225 GLY A O 1
ATOM 1753 N N . SER A 1 226 ? 11.091 -8.697 -1.951 1.00 38.03 226 SER A N 1
ATOM 1754 C CA . SER A 1 226 ? 12.047 -8.809 -3.055 1.00 38.03 226 SER A CA 1
ATOM 1755 C C . SER A 1 226 ? 13.475 -8.676 -2.514 1.00 38.03 226 SER A C 1
ATOM 1757 O O . SER A 1 226 ? 13.867 -7.583 -2.103 1.00 38.03 226 SER A O 1
ATOM 1759 N N . ILE A 1 227 ? 14.265 -9.750 -2.544 1.00 32.78 227 ILE A N 1
ATOM 1760 C CA . ILE A 1 227 ? 15.729 -9.668 -2.436 1.00 32.78 227 ILE A CA 1
ATOM 1761 C C . ILE A 1 227 ? 16.271 -9.615 -3.865 1.00 32.78 227 ILE A C 1
ATOM 1763 O O . ILE A 1 227 ? 16.114 -10.568 -4.626 1.00 32.78 227 ILE A O 1
ATOM 1767 N N . ALA A 1 228 ? 16.892 -8.500 -4.248 1.00 34.62 228 ALA A N 1
ATOM 1768 C CA . ALA A 1 228 ? 17.647 -8.417 -5.493 1.00 34.62 228 ALA A CA 1
ATOM 1769 C C . ALA A 1 228 ? 19.019 -9.077 -5.276 1.00 34.62 228 ALA A C 1
ATOM 1771 O O . ALA A 1 228 ? 19.972 -8.425 -4.857 1.00 34.62 228 ALA A O 1
ATOM 1772 N N . GLY A 1 229 ? 19.108 -10.388 -5.505 1.00 29.34 229 GLY A N 1
ATOM 1773 C CA . GLY A 1 229 ? 20.388 -11.075 -5.663 1.00 29.34 229 GLY A CA 1
ATOM 1774 C C . GLY A 1 229 ? 20.895 -10.843 -7.083 1.00 29.34 229 GLY A C 1
ATOM 1775 O O . GLY A 1 229 ? 20.259 -11.291 -8.034 1.00 29.34 229 GLY A O 1
ATOM 1776 N N . GLY A 1 230 ? 21.997 -10.109 -7.236 1.00 29.98 230 GLY A N 1
ATOM 1777 C CA . GLY A 1 230 ? 22.658 -9.948 -8.529 1.00 29.98 230 GLY A CA 1
ATOM 1778 C C . GLY A 1 230 ? 23.182 -11.297 -9.013 1.00 29.98 230 GLY A C 1
ATOM 1779 O O . GLY A 1 230 ? 24.033 -11.896 -8.361 1.00 29.98 230 GLY A O 1
ATOM 1780 N N . VAL A 1 231 ? 22.666 -11.778 -10.142 1.00 31.91 231 VAL A N 1
ATOM 1781 C CA . VAL A 1 231 ? 23.281 -12.885 -10.873 1.00 31.91 231 VAL A CA 1
ATOM 1782 C C . VAL A 1 231 ? 24.373 -12.265 -11.735 1.00 31.91 231 VAL A C 1
ATOM 1784 O O . VAL A 1 231 ? 24.082 -11.534 -12.678 1.00 31.91 231 VAL A O 1
ATOM 1787 N N . SER A 1 232 ? 25.632 -12.471 -11.358 1.00 34.41 232 SER A N 1
ATOM 1788 C CA . SER A 1 232 ? 26.754 -12.231 -12.258 1.00 34.41 232 SER A CA 1
ATOM 1789 C C . SER A 1 232 ? 26.911 -13.468 -13.134 1.00 34.41 232 SER A C 1
ATOM 1791 O O . SER A 1 232 ? 27.327 -14.513 -12.631 1.00 34.41 232 SER A O 1
ATOM 1793 N N . ASP A 1 233 ? 26.573 -13.356 -14.414 1.00 44.56 233 ASP A N 1
ATOM 1794 C CA . ASP A 1 233 ? 26.938 -14.376 -15.394 1.00 44.56 233 ASP A CA 1
ATOM 1795 C C . ASP A 1 233 ? 28.446 -14.269 -15.674 1.00 44.56 233 ASP A C 1
ATOM 1797 O O . ASP A 1 233 ? 28.957 -13.193 -15.999 1.00 44.56 233 ASP A O 1
ATOM 1801 N N . SER A 1 234 ? 29.152 -15.386 -15.480 1.00 47.72 234 SER A N 1
ATOM 1802 C CA . SER A 1 234 ? 30.537 -15.621 -15.909 1.00 47.72 234 SER A CA 1
ATOM 1803 C C . SER A 1 234 ? 30.574 -16.264 -17.286 1.00 47.72 234 SER A C 1
ATOM 1805 O O . SER A 1 234 ? 29.815 -17.249 -17.447 1.00 47.72 234 SER A O 1
#